Protein AF-A0A7S3I8C2-F1 (afdb_monomer_lite)

Sequence (219 aa):
MPNYRHSEPWLNFKNLFTLTEESHHHPTKWVKKFLFGAFGGFVLGQIWFFVSPINGFAAQKLFAAIGERAWSGRFFRMLYHTAPQHMAVGGSIFLGYELIIEFMRHHDESNLRPMIIDHLIAMSLIGTVGGLMATNTIRGAFQGFLFFGLNIGFLSYWAMKMGLRPGAGEAPVLIYYDTDVTKEEKERFEMQDQLNILAFNMCTKPAYGLADVTQKYEM

Foldseek 3Di:
DPDPVPDDPVNVPPDPVCLVVDDPPVVSVLVVQLQVQLVVLQVVQVVCVVPPPDDPVVVVVLCVQLDDDPPPCSVVSSCVVRSVVSSNLRSCLRSQLVVQLCVVCVVCLPDPDDVLVSLLVSQLQSQLVVLCVVPVDNVRSVVRNCCRNVPVSVVVVVVVVVCQDQPNDPDNNPVPPPDNADPVRVVVVVVVVVVVVQVVCCVPPPPRPDDPPPPDPPD

pLDDT: mean 79.79, std 16.8, range [38.59, 97.88]

Structure (mmCIF, N/CA/C/O backbone):
data_AF-A0A7S3I8C2-F1
#
_entry.id   AF-A0A7S3I8C2-F1
#
loop_
_atom_site.group_PDB
_atom_site.id
_atom_site.type_symbol
_atom_site.label_atom_id
_atom_site.label_alt_id
_atom_site.label_comp_id
_atom_site.label_asym_id
_atom_site.label_entity_id
_atom_site.label_seq_id
_atom_site.pdbx_PDB_ins_code
_atom_site.Cartn_x
_atom_site.Cartn_y
_atom_site.Cartn_z
_atom_site.occupancy
_atom_site.B_iso_or_equiv
_atom_site.auth_seq_id
_atom_site.auth_comp_id
_atom_site.auth_asym_id
_atom_site.auth_atom_id
_atom_site.pdbx_PDB_model_num
ATOM 1 N N . MET A 1 1 ? 0.114 8.845 -33.631 1.00 40.78 1 MET A N 1
ATOM 2 C CA . MET A 1 1 ? -0.649 8.715 -32.368 1.00 40.78 1 MET A CA 1
ATOM 3 C C . MET A 1 1 ? -2.031 9.311 -32.588 1.00 40.78 1 MET A C 1
ATOM 5 O O . MET A 1 1 ? -2.075 10.456 -33.026 1.00 40.78 1 MET A O 1
ATOM 9 N N . PRO A 1 2 ? -3.139 8.585 -32.354 1.00 42.72 2 PRO A N 1
ATOM 10 C CA . PRO A 1 2 ? -4.459 9.202 -32.369 1.00 42.72 2 PRO A CA 1
ATOM 11 C C . PRO A 1 2 ? -4.517 10.254 -31.260 1.00 42.72 2 PRO A C 1
ATOM 13 O O . PRO A 1 2 ? -4.140 9.999 -30.118 1.00 42.72 2 PRO A O 1
ATOM 16 N N . ASN A 1 3 ? -4.908 11.463 -31.635 1.00 38.59 3 ASN A N 1
ATOM 17 C CA . ASN A 1 3 ? -4.916 12.638 -30.783 1.00 38.59 3 ASN A CA 1
ATOM 18 C C . ASN A 1 3 ? -6.069 12.521 -29.765 1.00 38.59 3 ASN A C 1
ATOM 20 O O . ASN A 1 3 ? -7.232 12.677 -30.131 1.00 38.59 3 ASN A O 1
ATOM 24 N N . TYR A 1 4 ? -5.757 12.250 -28.492 1.00 50.12 4 TYR A N 1
ATOM 25 C CA . TYR A 1 4 ? -6.740 12.107 -27.399 1.00 50.12 4 TYR A CA 1
ATOM 26 C C . TYR A 1 4 ? -7.580 13.372 -27.135 1.00 50.12 4 TYR A C 1
ATOM 28 O O . TYR A 1 4 ? -8.529 13.330 -26.361 1.00 50.12 4 TYR A O 1
ATOM 36 N N . ARG A 1 5 ? -7.266 14.502 -27.783 1.00 49.12 5 ARG A N 1
ATOM 37 C CA . ARG A 1 5 ? -8.021 15.759 -27.663 1.00 49.12 5 ARG A CA 1
ATOM 38 C C . ARG A 1 5 ? -9.365 15.770 -28.404 1.00 49.12 5 ARG A C 1
ATOM 40 O O . ARG A 1 5 ? -10.131 16.706 -28.202 1.00 49.12 5 ARG A O 1
ATOM 47 N N . HIS A 1 6 ? -9.657 14.767 -29.239 1.00 45.62 6 HIS A N 1
ATOM 48 C CA . HIS A 1 6 ? -10.854 14.756 -30.093 1.00 45.62 6 HIS A CA 1
ATOM 49 C C . HIS A 1 6 ? -11.725 13.495 -30.000 1.00 45.62 6 HIS A C 1
ATOM 51 O O . HIS A 1 6 ? -12.653 13.363 -30.795 1.00 45.62 6 HIS A O 1
ATOM 57 N N . SER A 1 7 ? -11.493 12.575 -29.056 1.00 49.44 7 SER A N 1
ATOM 58 C CA . SER A 1 7 ? -12.483 11.518 -28.827 1.00 49.44 7 SER A CA 1
ATOM 59 C C . SER A 1 7 ? -13.667 12.092 -28.051 1.00 49.44 7 SER A C 1
ATOM 61 O O . SER A 1 7 ? -13.526 12.564 -26.924 1.00 49.44 7 SER A O 1
ATOM 63 N N . GLU A 1 8 ? -14.841 12.092 -28.682 1.00 47.75 8 GLU A N 1
ATOM 64 C CA . GLU A 1 8 ? -16.087 12.482 -28.028 1.00 47.75 8 GLU A CA 1
ATOM 65 C C . GLU A 1 8 ? -16.260 11.681 -26.722 1.00 47.75 8 GLU A C 1
ATOM 67 O O . GLU A 1 8 ? -15.925 10.491 -26.695 1.00 47.75 8 GLU A O 1
ATOM 72 N N . PRO A 1 9 ? -16.786 12.283 -25.637 1.00 54.44 9 PRO A N 1
ATOM 73 C CA . PRO A 1 9 ? -16.873 11.629 -24.329 1.00 54.44 9 PRO A CA 1
ATOM 74 C C . PRO A 1 9 ? -17.564 10.255 -24.379 1.00 54.44 9 PRO A C 1
ATOM 76 O O . PRO A 1 9 ? -17.225 9.361 -23.610 1.00 54.44 9 PRO A O 1
ATOM 79 N N . TRP A 1 10 ? -18.477 10.063 -25.334 1.00 54.66 10 TRP A N 1
ATOM 80 C CA . TRP A 1 10 ? -19.229 8.829 -25.583 1.00 54.66 10 TRP A CA 1
ATOM 81 C C . TRP A 1 10 ? -18.382 7.711 -26.217 1.00 54.66 10 TRP A C 1
ATOM 83 O O . TRP A 1 10 ? -18.582 6.542 -25.909 1.00 54.66 10 TRP A O 1
ATOM 93 N N . LEU A 1 11 ? -17.399 8.058 -27.056 1.00 51.75 11 LEU A N 1
ATOM 94 C CA . LEU A 1 11 ? -16.468 7.115 -27.696 1.00 51.75 11 LEU A CA 1
ATOM 95 C C . LEU A 1 11 ? -15.375 6.618 -26.732 1.00 51.75 11 LEU A C 1
ATOM 97 O O . LEU A 1 11 ? -14.779 5.568 -26.970 1.00 51.75 11 LEU A O 1
ATOM 101 N N . ASN A 1 12 ? -15.133 7.341 -25.629 1.00 51.94 12 ASN A N 1
ATOM 102 C CA . ASN A 1 12 ? -14.261 6.904 -24.531 1.00 51.94 12 ASN A CA 1
ATOM 103 C C . ASN A 1 12 ? -14.965 5.986 -23.519 1.00 51.94 12 ASN A C 1
ATOM 105 O O . ASN A 1 12 ? -14.268 5.347 -22.731 1.00 51.94 12 ASN A O 1
ATOM 109 N N . PHE A 1 13 ? -16.293 5.802 -23.589 1.00 51.47 13 PHE A N 1
ATOM 110 C CA . PHE A 1 13 ? -16.949 4.620 -23.006 1.00 51.47 13 PHE A CA 1
ATOM 111 C C . PHE A 1 13 ? -16.643 3.378 -23.855 1.00 51.47 13 PHE A C 1
ATOM 113 O O . PHE A 1 13 ? -17.525 2.583 -24.184 1.00 51.47 13 PHE A O 1
ATOM 120 N N . LYS A 1 14 ? -15.365 3.203 -24.218 1.00 52.56 14 LYS A N 1
ATOM 121 C CA . LYS A 1 14 ? -14.836 1.919 -24.643 1.00 52.56 14 LYS A CA 1
ATOM 122 C C . LYS A 1 14 ? -15.295 0.917 -23.601 1.00 52.56 14 LYS A C 1
ATOM 124 O O . LYS A 1 14 ? -15.079 1.108 -22.406 1.00 52.56 14 LYS A O 1
ATOM 129 N N . ASN A 1 15 ? -16.024 -0.068 -24.100 1.00 59.84 15 ASN A N 1
ATOM 130 C CA . ASN A 1 15 ? -16.456 -1.273 -23.430 1.00 59.84 15 ASN A CA 1
ATOM 131 C C . ASN A 1 15 ? -15.810 -1.501 -22.057 1.00 59.84 15 ASN A C 1
ATOM 133 O O . ASN A 1 15 ? -14.596 -1.645 -21.960 1.00 59.84 15 ASN A O 1
ATOM 137 N N . LEU A 1 16 ? -16.624 -1.624 -21.005 1.00 67.94 16 LEU A N 1
ATOM 138 C CA . LEU A 1 16 ? -16.155 -1.885 -19.636 1.00 67.94 16 LEU A CA 1
ATOM 139 C C . LEU A 1 16 ? -15.144 -3.046 -19.547 1.00 67.94 16 LEU A C 1
ATOM 141 O O . LEU A 1 16 ? -14.317 -3.058 -18.642 1.00 67.94 16 LEU A O 1
ATOM 145 N N . PHE A 1 17 ? -15.160 -3.989 -20.496 1.00 73.56 17 PHE A N 1
ATOM 146 C CA . PHE A 1 17 ? -14.157 -5.050 -20.580 1.00 73.56 17 PHE A CA 1
ATOM 147 C C . PHE A 1 17 ? -12.729 -4.535 -20.843 1.00 73.56 17 PHE A C 1
ATOM 149 O O . PHE A 1 17 ? -11.795 -5.031 -20.214 1.00 73.56 17 PHE A O 1
ATOM 156 N N . THR A 1 18 ? -12.537 -3.494 -21.668 1.00 70.31 18 THR A N 1
ATOM 157 C CA . THR A 1 18 ? -11.206 -2.911 -21.936 1.00 70.31 18 THR A CA 1
ATOM 158 C C . THR A 1 18 ? -10.679 -2.107 -20.756 1.00 70.31 18 THR A C 1
ATOM 160 O O . THR A 1 18 ? -9.491 -1.795 -20.711 1.00 70.31 18 THR A O 1
ATOM 163 N N . LEU A 1 19 ? -11.531 -1.774 -19.773 1.00 75.44 19 LEU A N 1
ATOM 164 C CA . LEU A 1 19 ? -11.062 -1.093 -18.572 1.00 75.44 19 LEU A CA 1
ATOM 165 C C . LEU A 1 19 ? -10.007 -1.913 -17.863 1.00 75.44 19 LEU A C 1
ATOM 167 O O . LEU A 1 19 ? -9.134 -1.294 -17.293 1.00 75.44 19 LEU A O 1
ATOM 171 N N . THR A 1 20 ? -10.032 -3.247 -17.900 1.00 76.12 20 THR A N 1
ATOM 172 C CA . THR A 1 20 ? -9.015 -4.087 -17.241 1.00 76.12 20 THR A CA 1
ATOM 173 C C . THR A 1 20 ? -7.617 -3.896 -17.837 1.00 76.12 20 THR A C 1
ATOM 175 O O . THR A 1 20 ? -6.645 -3.798 -17.087 1.00 76.12 20 THR A O 1
ATOM 178 N N . GLU A 1 21 ? -7.535 -3.681 -19.148 1.00 76.69 21 GLU A N 1
ATOM 179 C CA . GLU A 1 21 ? -6.292 -3.546 -19.920 1.00 76.69 21 GLU A CA 1
ATOM 180 C C . GLU A 1 21 ? -5.788 -2.094 -20.027 1.00 76.69 21 GLU A C 1
ATOM 182 O O . GLU A 1 21 ? -4.619 -1.865 -20.318 1.00 76.69 21 GLU A O 1
ATOM 187 N N . GLU A 1 22 ? -6.636 -1.098 -19.742 1.00 75.56 22 GLU A N 1
ATOM 188 C CA . GLU A 1 22 ? -6.275 0.323 -19.867 1.00 75.56 22 GLU A CA 1
ATOM 189 C C . GLU A 1 22 ? -5.116 0.724 -18.931 1.00 75.56 22 GLU A C 1
ATOM 191 O O . GLU A 1 22 ? -5.261 0.721 -17.701 1.00 75.56 22 GLU A O 1
ATOM 196 N N . SER A 1 23 ? -3.973 1.088 -19.512 1.00 75.62 23 SER A N 1
ATOM 197 C CA . SER A 1 23 ? -2.736 1.434 -18.797 1.00 75.62 23 SER A CA 1
ATOM 198 C C . SER A 1 23 ? -2.315 2.898 -18.959 1.00 75.62 23 SER A C 1
ATOM 200 O O . SER A 1 23 ? -1.496 3.376 -18.174 1.00 75.62 23 SER A O 1
ATOM 202 N N . HIS A 1 24 ? -2.882 3.624 -19.929 1.00 78.69 24 HIS A N 1
ATOM 203 C CA . HIS A 1 24 ? -2.442 4.973 -20.293 1.00 78.69 24 HIS A CA 1
ATOM 204 C C . HIS A 1 24 ? -3.321 6.075 -19.692 1.00 78.69 24 HIS A C 1
ATOM 206 O O . HIS A 1 24 ? -2.845 7.181 -19.442 1.00 78.69 24 HIS A O 1
ATOM 212 N N . HIS A 1 25 ? -4.596 5.796 -19.422 1.00 83.88 25 HIS A N 1
ATOM 213 C CA . HIS A 1 25 ? -5.490 6.762 -18.789 1.00 83.88 25 HIS A CA 1
ATOM 214 C C . HIS A 1 25 ? -5.263 6.843 -17.264 1.00 83.88 25 HIS A C 1
ATOM 216 O O . HIS A 1 25 ? -5.749 5.990 -16.511 1.00 83.88 25 HIS A O 1
ATOM 222 N N . HIS A 1 26 ? -4.561 7.888 -16.796 1.00 87.06 26 HIS A N 1
ATOM 223 C CA . HIS A 1 26 ? -4.188 8.062 -15.379 1.00 87.06 26 HIS A CA 1
ATOM 224 C C . HIS A 1 26 ? -5.361 7.911 -14.394 1.00 87.06 26 HIS A C 1
ATOM 226 O O . HIS A 1 26 ? -5.225 7.124 -13.458 1.00 87.06 26 HIS A O 1
ATOM 232 N N . PRO A 1 27 ? -6.543 8.534 -14.594 1.00 90.31 27 PRO A N 1
ATOM 233 C CA . PRO A 1 27 ? -7.656 8.356 -13.660 1.00 90.31 27 PRO A CA 1
ATOM 234 C C . PRO A 1 27 ? -8.110 6.897 -13.536 1.00 90.31 27 PRO A C 1
ATOM 236 O O . PRO A 1 27 ? -8.357 6.413 -12.434 1.00 90.31 27 PRO A O 1
ATOM 239 N N . THR A 1 28 ? -8.169 6.161 -14.650 1.00 89.25 28 THR A N 1
ATOM 240 C CA . THR A 1 28 ? -8.552 4.740 -14.639 1.00 89.25 28 THR A CA 1
ATOM 241 C C . THR A 1 28 ? -7.502 3.907 -13.908 1.00 89.25 28 THR A C 1
ATOM 243 O O . THR A 1 28 ? -7.843 3.065 -13.077 1.00 89.25 28 THR A O 1
ATOM 246 N N . LYS A 1 29 ? -6.219 4.173 -14.171 1.00 88.75 29 LYS A N 1
ATOM 247 C CA . LYS A 1 29 ? -5.084 3.537 -13.493 1.00 88.75 29 LYS A CA 1
ATOM 248 C C . LYS A 1 29 ? -5.137 3.772 -11.978 1.00 88.75 29 LYS A C 1
ATOM 250 O O . LYS A 1 29 ? -5.048 2.817 -11.209 1.00 88.75 29 LYS A O 1
ATOM 255 N N . TRP A 1 30 ? -5.361 5.010 -11.546 1.00 93.50 30 TRP A N 1
ATOM 256 C CA . TRP A 1 30 ? -5.485 5.381 -10.135 1.00 93.50 30 TRP A CA 1
ATOM 257 C C . TRP A 1 30 ? -6.665 4.689 -9.457 1.00 93.50 30 TRP A C 1
ATOM 259 O O . TRP A 1 30 ? -6.501 4.121 -8.379 1.00 93.50 30 TRP A O 1
ATOM 269 N N . VAL A 1 31 ? -7.833 4.655 -10.108 1.00 93.75 31 VAL A N 1
ATOM 270 C CA . VAL A 1 31 ? -9.014 3.952 -9.587 1.00 93.75 31 VAL A CA 1
ATOM 271 C C . VAL A 1 31 ? -8.737 2.458 -9.429 1.00 93.75 31 VAL A C 1
ATOM 273 O O . VAL A 1 31 ? -9.051 1.899 -8.381 1.00 93.75 31 VAL A O 1
ATOM 276 N N . LYS A 1 32 ? -8.085 1.802 -10.399 1.00 91.94 32 LYS A N 1
ATOM 277 C CA . LYS A 1 32 ? -7.692 0.386 -10.266 1.00 91.94 32 LYS A CA 1
ATOM 278 C C . LYS A 1 32 ? -6.783 0.153 -9.065 1.00 91.94 32 LYS A C 1
ATOM 280 O O . LYS A 1 32 ? -7.021 -0.772 -8.292 1.00 91.94 32 LYS A O 1
ATOM 285 N N . LYS A 1 33 ? -5.747 0.982 -8.905 1.00 94.00 33 LYS A N 1
ATOM 286 C CA . LYS A 1 33 ? -4.790 0.868 -7.793 1.00 94.00 33 LYS A CA 1
ATOM 287 C C . LYS A 1 33 ? -5.471 1.112 -6.451 1.00 94.00 33 LYS A C 1
ATOM 289 O O . LYS A 1 33 ? -5.243 0.350 -5.514 1.00 94.00 33 LYS A O 1
ATOM 294 N N . PHE A 1 34 ? -6.361 2.100 -6.381 1.00 96.75 34 PHE A N 1
ATOM 295 C CA . PHE A 1 34 ? -7.170 2.366 -5.198 1.00 96.75 34 PHE A CA 1
ATOM 296 C C . PHE A 1 34 ? -8.087 1.186 -4.863 1.00 96.75 34 PHE A C 1
ATOM 298 O O . PHE A 1 34 ? -8.113 0.758 -3.717 1.00 96.75 34 PHE A O 1
ATOM 305 N N . LEU A 1 35 ? -8.808 0.622 -5.838 1.00 96.00 35 LEU A N 1
ATOM 306 C CA . LEU A 1 35 ? -9.707 -0.516 -5.612 1.00 96.00 35 LEU A CA 1
ATOM 307 C C . LEU A 1 35 ? -8.946 -1.781 -5.198 1.00 96.00 35 LEU A C 1
ATOM 309 O O . LEU A 1 35 ? -9.371 -2.473 -4.273 1.00 96.00 35 LEU A O 1
ATOM 313 N N . PHE A 1 36 ? -7.802 -2.055 -5.829 1.00 94.75 36 PHE A N 1
ATOM 314 C CA . PHE A 1 36 ? -6.921 -3.153 -5.435 1.00 94.75 36 PHE A CA 1
ATOM 315 C C . PHE A 1 36 ? -6.422 -2.975 -3.995 1.00 94.75 36 PHE A C 1
ATOM 317 O O . PHE A 1 36 ? -6.535 -3.885 -3.172 1.00 94.75 36 PHE A O 1
ATOM 324 N N . GLY A 1 37 ? -5.949 -1.772 -3.661 1.00 96.12 37 GLY A N 1
ATOM 325 C CA . GLY A 1 37 ? -5.539 -1.430 -2.304 1.00 96.12 37 GLY A CA 1
ATOM 326 C C . GLY A 1 37 ? -6.686 -1.496 -1.302 1.00 96.12 37 GLY A C 1
ATOM 327 O O . GLY A 1 37 ? -6.493 -1.973 -0.189 1.00 96.12 37 GLY A O 1
ATOM 328 N N . ALA A 1 38 ? -7.890 -1.076 -1.684 1.00 97.75 38 ALA A N 1
ATOM 329 C CA . ALA A 1 38 ? -9.073 -1.124 -0.837 1.00 97.75 38 ALA A CA 1
ATOM 330 C C . ALA A 1 38 ? -9.475 -2.564 -0.520 1.00 97.75 38 ALA A C 1
ATOM 332 O O . ALA A 1 38 ? -9.794 -2.868 0.628 1.00 97.75 38 ALA A O 1
ATOM 333 N N . PHE A 1 39 ? -9.396 -3.466 -1.500 1.00 97.56 39 PHE A N 1
ATOM 334 C CA . PHE A 1 39 ? -9.610 -4.892 -1.275 1.00 97.56 39 PHE A CA 1
ATOM 335 C C . PHE A 1 39 ? -8.552 -5.486 -0.333 1.00 97.56 39 PHE A C 1
ATOM 337 O O . PHE A 1 39 ? -8.903 -6.145 0.646 1.00 97.56 39 PHE A O 1
ATOM 344 N N . GLY A 1 40 ? -7.267 -5.194 -0.559 1.00 96.00 40 GLY A N 1
ATOM 345 C CA . GLY A 1 40 ? -6.194 -5.624 0.344 1.00 96.00 40 GLY A CA 1
ATOM 346 C C . GLY A 1 40 ? -6.360 -5.070 1.765 1.00 96.00 40 GLY A C 1
ATOM 347 O O . GLY A 1 40 ? -6.233 -5.804 2.744 1.00 96.00 40 GLY A O 1
ATOM 348 N N . GLY A 1 41 ? -6.727 -3.792 1.877 1.00 96.31 41 GLY A N 1
ATOM 349 C CA . GLY A 1 41 ? -7.035 -3.116 3.134 1.00 96.31 41 GLY A CA 1
ATOM 350 C C . GLY A 1 41 ? -8.223 -3.738 3.852 1.00 96.31 41 GLY A C 1
ATOM 351 O O . GLY A 1 41 ? -8.141 -3.967 5.053 1.00 96.31 41 GLY A O 1
ATOM 352 N N . PHE A 1 42 ? -9.291 -4.090 3.133 1.00 97.00 42 PHE A N 1
ATOM 353 C CA . PHE A 1 42 ? -10.417 -4.836 3.691 1.00 97.00 42 PHE A CA 1
ATOM 354 C C . PHE A 1 42 ? -9.952 -6.160 4.299 1.00 97.00 42 PHE A C 1
ATOM 356 O O . PHE A 1 42 ? -10.192 -6.394 5.479 1.00 97.00 42 PHE A O 1
ATOM 363 N N . VAL A 1 43 ? -9.249 -7.002 3.536 1.00 96.50 43 VAL A N 1
ATOM 364 C CA . VAL A 1 43 ? -8.818 -8.326 4.012 1.00 96.50 43 VAL A CA 1
ATOM 365 C C . VAL A 1 43 ? -7.896 -8.202 5.228 1.00 96.50 43 VAL A C 1
ATOM 367 O O . VAL A 1 43 ? -8.190 -8.764 6.284 1.00 96.50 43 VAL A O 1
ATOM 370 N N . LEU A 1 44 ? -6.813 -7.429 5.117 1.00 94.75 44 LEU A N 1
ATOM 371 C CA . LEU A 1 44 ? -5.830 -7.279 6.194 1.00 94.75 44 LEU A CA 1
ATOM 372 C C . LEU A 1 44 ? -6.404 -6.540 7.405 1.00 94.75 44 LEU A C 1
ATOM 374 O O . LEU A 1 44 ? -6.129 -6.919 8.541 1.00 94.75 44 LEU A O 1
ATOM 378 N N . GLY A 1 45 ? -7.230 -5.520 7.179 1.00 93.81 45 GLY A N 1
ATOM 379 C CA . GLY A 1 45 ? -7.878 -4.754 8.236 1.00 93.81 45 GLY A CA 1
ATOM 380 C C . GLY A 1 45 ? -8.905 -5.574 9.007 1.00 93.81 45 GLY A C 1
ATOM 381 O O . GLY A 1 45 ? -8.955 -5.480 10.229 1.00 93.81 45 GLY A O 1
ATOM 382 N N . GLN A 1 46 ? -9.677 -6.438 8.337 1.00 93.94 46 GLN A N 1
ATOM 383 C CA . GLN A 1 46 ? -10.573 -7.356 9.043 1.00 93.94 46 GLN A CA 1
ATOM 384 C C . GLN A 1 46 ? -9.793 -8.406 9.839 1.00 93.94 46 GLN A C 1
ATOM 386 O O . GLN A 1 46 ? -10.115 -8.628 11.003 1.00 93.94 46 GLN A O 1
ATOM 391 N N . ILE A 1 47 ? -8.734 -8.999 9.271 1.00 93.94 47 ILE A N 1
ATOM 392 C CA . ILE A 1 47 ? -7.861 -9.928 10.013 1.00 93.94 47 ILE A CA 1
ATOM 393 C C . ILE A 1 47 ? -7.292 -9.238 11.257 1.00 93.94 47 ILE A C 1
ATOM 395 O O . ILE A 1 47 ? -7.387 -9.774 12.361 1.00 93.94 47 ILE A O 1
ATOM 399 N N . TRP A 1 48 ? -6.761 -8.024 11.101 1.00 90.19 48 TRP A N 1
ATOM 400 C CA . TRP A 1 48 ? -6.243 -7.237 12.216 1.00 90.19 48 TRP A CA 1
ATOM 401 C C . TRP A 1 48 ? -7.321 -6.929 13.254 1.00 90.19 48 TRP A C 1
ATOM 403 O O . TRP A 1 48 ? -7.087 -7.087 14.446 1.00 90.19 48 TRP A O 1
ATOM 413 N N . PHE A 1 49 ? -8.521 -6.545 12.828 1.00 90.38 49 PHE A N 1
ATOM 414 C CA . PHE A 1 49 ? -9.633 -6.269 13.730 1.00 90.38 49 PHE A CA 1
ATOM 415 C C . PHE A 1 49 ? -10.004 -7.486 14.594 1.00 90.38 49 PHE A C 1
ATOM 417 O O . PHE A 1 49 ? -10.258 -7.319 15.783 1.00 90.38 49 PHE A O 1
ATOM 424 N N . PHE A 1 50 ? -9.978 -8.702 14.036 1.00 88.56 50 PHE A N 1
ATOM 425 C CA . PHE A 1 50 ? -10.274 -9.924 14.794 1.00 88.56 50 PHE A CA 1
ATOM 426 C C . PHE A 1 50 ? -9.151 -10.368 15.734 1.00 88.56 50 PHE A C 1
ATOM 428 O O . PHE A 1 50 ? -9.435 -10.956 16.775 1.00 88.56 50 PHE A O 1
ATOM 435 N N . VAL A 1 51 ? -7.892 -10.127 15.363 1.00 89.62 51 VAL A N 1
ATOM 436 C CA . VAL A 1 51 ? -6.725 -10.616 16.117 1.00 89.62 51 VAL A CA 1
ATOM 437 C C . VAL A 1 51 ? -6.211 -9.582 17.120 1.00 89.62 51 VAL A C 1
ATOM 439 O O . VAL A 1 51 ? -5.637 -9.945 18.146 1.00 89.62 51 VAL A O 1
ATOM 442 N N . SER A 1 52 ? -6.387 -8.291 16.836 1.00 84.50 52 SER A N 1
ATOM 443 C CA . SER A 1 52 ? -5.822 -7.232 17.665 1.00 84.50 52 SER A CA 1
ATOM 444 C C . SER A 1 52 ? -6.511 -7.154 19.030 1.00 84.50 52 SER A C 1
ATOM 446 O O . SER A 1 52 ? -7.728 -7.336 19.137 1.00 84.50 52 SER A O 1
ATOM 448 N N . PRO A 1 53 ? -5.756 -6.838 20.095 1.00 73.50 53 PRO A N 1
ATOM 449 C CA . PRO A 1 53 ? -6.343 -6.536 21.388 1.00 73.50 53 PRO A CA 1
ATOM 450 C C . PRO A 1 53 ? -7.080 -5.193 21.295 1.00 73.50 53 PRO A C 1
ATOM 452 O O . PRO A 1 53 ? -6.483 -4.121 21.404 1.00 73.50 53 PRO A O 1
ATOM 455 N N . ILE A 1 54 ? -8.391 -5.241 21.052 1.00 76.50 54 ILE A N 1
ATOM 456 C CA . ILE A 1 54 ? -9.214 -4.034 20.948 1.00 76.50 54 ILE A CA 1
ATOM 457 C C . ILE A 1 54 ? -9.306 -3.386 22.331 1.00 76.50 54 ILE A C 1
ATOM 459 O O . ILE A 1 54 ? -9.664 -4.035 23.315 1.00 76.50 54 ILE A O 1
ATOM 463 N N . ASN A 1 55 ? -9.027 -2.082 22.404 1.00 79.19 55 ASN A N 1
ATOM 464 C CA . ASN A 1 55 ? -9.281 -1.296 23.608 1.00 79.19 55 ASN A CA 1
ATOM 465 C C . ASN A 1 55 ? -10.744 -1.495 24.038 1.00 79.19 55 ASN A C 1
ATOM 467 O O . ASN A 1 55 ? -11.658 -1.235 23.249 1.00 79.19 55 ASN A O 1
ATOM 471 N N . GLY A 1 56 ? -10.961 -1.929 25.284 1.00 79.25 56 GLY A N 1
ATOM 472 C CA . GLY A 1 56 ? -12.288 -2.252 25.809 1.00 79.25 56 GLY A CA 1
ATOM 473 C C . GLY A 1 56 ? -13.308 -1.137 25.578 1.00 79.25 56 GLY A C 1
ATOM 474 O O . GLY A 1 56 ? -14.448 -1.421 25.231 1.00 79.25 56 GLY A O 1
ATOM 475 N N . PHE A 1 57 ? -12.887 0.129 25.636 1.00 84.31 57 PHE A N 1
ATOM 476 C CA . PHE A 1 57 ? -13.767 1.268 25.376 1.00 84.31 57 PHE A CA 1
ATOM 477 C C . PHE A 1 57 ? -14.223 1.377 23.910 1.00 84.31 57 PHE A C 1
ATOM 479 O O . PHE A 1 57 ? -15.396 1.628 23.632 1.00 84.31 57 PHE A O 1
ATOM 486 N N . ALA A 1 58 ? -13.313 1.175 22.952 1.00 82.94 58 ALA A N 1
ATOM 487 C CA . ALA A 1 58 ? -13.650 1.202 21.528 1.00 82.94 58 ALA A CA 1
ATOM 488 C C . ALA A 1 58 ? -14.507 -0.013 21.143 1.00 82.94 58 ALA A C 1
ATOM 490 O O . ALA A 1 58 ? -15.504 0.135 20.435 1.00 82.94 58 ALA A O 1
ATOM 491 N N . ALA A 1 59 ? -14.167 -1.189 21.681 1.00 84.19 59 ALA A N 1
ATOM 492 C CA . ALA A 1 59 ? -14.954 -2.405 21.520 1.00 84.19 59 ALA A CA 1
ATOM 493 C C . ALA A 1 59 ? -16.375 -2.223 22.068 1.00 84.19 59 ALA A C 1
ATOM 495 O O . ALA A 1 59 ? -17.339 -2.546 21.384 1.00 84.19 59 ALA A O 1
ATOM 496 N N . GLN A 1 60 ? -16.522 -1.646 23.264 1.00 86.25 60 GLN A N 1
ATOM 497 C CA . GLN A 1 60 ? -17.824 -1.368 23.875 1.00 86.25 60 GLN A CA 1
ATOM 498 C C . GLN A 1 60 ? -18.673 -0.430 23.019 1.00 86.25 60 GLN A C 1
ATOM 500 O O . GLN A 1 60 ? -19.840 -0.727 22.787 1.00 86.25 60 GLN A O 1
ATOM 505 N N . LYS A 1 61 ? -18.104 0.664 22.494 1.00 88.06 61 LYS A N 1
ATOM 506 C CA . LYS A 1 61 ? -18.830 1.569 21.583 1.00 88.06 61 LYS A CA 1
ATOM 507 C C . LYS A 1 61 ? -19.294 0.859 20.319 1.00 88.06 61 LYS A C 1
ATOM 509 O O . LYS A 1 61 ? -20.430 1.043 19.890 1.00 88.06 61 LYS A O 1
ATOM 514 N N . LEU A 1 62 ? -18.423 0.040 19.738 1.00 87.12 62 LEU A N 1
ATOM 515 C CA . LEU A 1 62 ? -18.746 -0.726 18.545 1.00 87.12 62 LEU A CA 1
ATOM 516 C C . LEU A 1 62 ? -19.840 -1.763 18.833 1.00 87.12 62 LEU A C 1
ATOM 518 O O . LEU A 1 62 ? -20.816 -1.843 18.093 1.00 87.12 62 LEU A O 1
ATOM 522 N N . PHE A 1 63 ? -19.736 -2.515 19.929 1.00 88.44 63 PHE A N 1
ATOM 523 C CA . PHE A 1 63 ? -20.753 -3.492 20.315 1.00 88.44 63 PHE A CA 1
ATOM 524 C C . PHE A 1 63 ? -22.080 -2.844 20.711 1.00 88.44 63 PHE A C 1
ATOM 526 O O . PHE A 1 63 ? -23.126 -3.395 20.377 1.00 88.44 63 PHE A O 1
ATOM 533 N N . ALA A 1 64 ? -22.057 -1.656 21.314 1.00 88.62 64 ALA A N 1
ATOM 534 C CA . ALA A 1 64 ? -23.257 -0.865 21.558 1.00 88.62 64 ALA A CA 1
ATOM 535 C C . ALA A 1 64 ? -23.921 -0.421 20.243 1.00 88.62 64 ALA A C 1
ATOM 537 O O . ALA A 1 64 ? -25.136 -0.535 20.106 1.00 88.62 64 ALA A O 1
ATOM 538 N N . ALA A 1 65 ? -23.137 0.020 19.251 1.00 87.38 65 ALA A N 1
ATOM 539 C CA . ALA A 1 65 ? -23.650 0.425 17.939 1.00 87.38 65 ALA A CA 1
ATOM 540 C C . ALA A 1 65 ? -24.217 -0.755 17.129 1.00 87.38 65 ALA A C 1
ATOM 542 O O . ALA A 1 65 ? -25.246 -0.635 16.466 1.00 87.38 65 ALA A O 1
ATOM 543 N N . ILE A 1 66 ? -23.567 -1.917 17.199 1.00 90.25 66 ILE A N 1
ATOM 544 C CA . ILE A 1 66 ? -24.012 -3.127 16.499 1.00 90.25 66 ILE A CA 1
ATOM 545 C C . ILE A 1 66 ? -25.208 -3.770 17.223 1.00 90.25 66 ILE A C 1
ATOM 547 O O . ILE A 1 66 ? -26.067 -4.380 16.586 1.00 90.25 66 ILE A O 1
ATOM 551 N N . GLY A 1 67 ? -25.301 -3.636 18.543 1.00 87.94 67 GLY A N 1
ATOM 552 C CA . GLY A 1 67 ? -26.318 -4.282 19.366 1.00 87.94 67 GLY A CA 1
ATOM 553 C C . GLY A 1 67 ? -26.065 -5.777 19.602 1.00 87.94 67 GLY A C 1
ATOM 554 O O . GLY A 1 67 ? -25.274 -6.434 18.922 1.00 87.94 67 GLY A O 1
ATOM 555 N N . GLU A 1 68 ? -26.767 -6.330 20.591 1.00 85.94 68 GLU A N 1
ATOM 556 C CA . GLU A 1 68 ? -26.429 -7.636 21.180 1.00 85.94 68 GLU A CA 1
ATOM 557 C C . GLU A 1 68 ? -27.194 -8.832 20.596 1.00 85.94 68 GLU A C 1
ATOM 559 O O . GLU A 1 68 ? -26.819 -9.978 20.841 1.00 85.94 68 GLU A O 1
ATOM 564 N N . ARG A 1 69 ? -28.253 -8.605 19.804 1.00 84.25 69 ARG A N 1
ATOM 565 C CA . ARG A 1 69 ? -29.116 -9.691 19.305 1.00 84.25 69 ARG A CA 1
ATOM 566 C C . ARG A 1 69 ? -28.317 -10.707 18.481 1.00 84.25 69 ARG A C 1
ATOM 568 O O . ARG A 1 69 ? -27.843 -10.392 17.384 1.00 84.25 69 ARG A O 1
ATOM 575 N N . ALA A 1 70 ? -28.227 -11.941 18.971 1.00 79.19 70 ALA A N 1
ATOM 576 C CA . ALA A 1 70 ? -27.666 -13.057 18.217 1.00 79.19 70 ALA A CA 1
ATOM 577 C C . ALA A 1 70 ? -28.440 -13.265 16.898 1.00 79.19 70 ALA A C 1
ATOM 579 O O . ALA A 1 70 ? -29.638 -12.993 16.832 1.00 79.19 70 ALA A O 1
ATOM 580 N N . TRP A 1 71 ? -27.746 -13.694 15.836 1.00 77.88 71 TRP A N 1
ATOM 581 C CA . TRP A 1 71 ? -28.324 -14.021 14.515 1.00 77.88 71 TRP A CA 1
ATOM 582 C C . TRP A 1 71 ? -29.040 -12.880 13.766 1.00 77.88 71 TRP A C 1
ATOM 584 O O . TRP A 1 71 ? -29.609 -13.091 12.703 1.00 77.88 71 TRP A O 1
ATOM 594 N N . SER A 1 72 ? -28.942 -11.640 14.249 1.00 82.75 72 SER A N 1
ATOM 595 C CA . SER A 1 72 ? -29.586 -10.457 13.650 1.00 82.75 72 SER A CA 1
ATOM 596 C C . SER A 1 72 ? -28.733 -9.740 12.585 1.00 82.75 72 SER A C 1
ATOM 598 O O . SER A 1 72 ? -28.784 -8.516 12.451 1.00 82.75 72 SER A O 1
ATOM 600 N N . GLY A 1 73 ? -27.840 -10.459 11.896 1.00 87.19 73 GLY A N 1
ATOM 601 C CA . GLY A 1 73 ? -26.858 -9.826 11.004 1.00 87.19 73 GLY A CA 1
ATOM 602 C C . GLY A 1 73 ? -25.811 -8.983 11.748 1.00 87.19 73 GLY A C 1
ATOM 603 O O . GLY A 1 73 ? -25.280 -8.019 11.199 1.00 87.19 73 GLY A O 1
ATOM 604 N N . ARG A 1 74 ? -25.501 -9.334 13.007 1.00 87.00 74 ARG A N 1
ATOM 605 C CA . ARG A 1 74 ? -24.466 -8.679 13.836 1.00 87.00 74 ARG A CA 1
ATOM 606 C C . ARG A 1 74 ? -23.138 -8.533 13.083 1.00 87.00 74 ARG A C 1
ATOM 608 O O . ARG A 1 74 ? -22.543 -7.463 13.091 1.00 87.00 74 ARG A O 1
ATOM 615 N N . PHE A 1 75 ? -22.715 -9.592 12.393 1.00 88.06 75 PHE A N 1
ATOM 616 C CA . PHE A 1 75 ? -21.484 -9.600 11.603 1.00 88.06 75 PHE A CA 1
ATOM 617 C C . PHE A 1 75 ? -21.525 -8.602 10.438 1.00 88.06 75 PHE A C 1
ATOM 619 O O . PHE A 1 75 ? -20.578 -7.851 10.244 1.00 88.06 75 PHE A O 1
ATOM 626 N N . PHE A 1 76 ? -22.645 -8.525 9.714 1.00 90.62 76 PHE A N 1
ATOM 627 C CA . PHE A 1 76 ? -22.814 -7.567 8.621 1.00 90.62 76 PHE A CA 1
ATOM 628 C C . PHE A 1 76 ? -22.750 -6.118 9.116 1.00 90.62 76 PHE A C 1
ATOM 630 O O . PHE A 1 76 ? -22.037 -5.303 8.543 1.00 90.62 76 PHE A O 1
ATOM 637 N N . ARG A 1 77 ? -23.434 -5.803 10.222 1.00 90.12 77 ARG A N 1
ATOM 638 C CA . ARG A 1 77 ? -23.386 -4.463 10.830 1.00 90.12 77 ARG A CA 1
ATOM 639 C C . ARG A 1 77 ? -21.987 -4.113 11.336 1.00 90.12 77 ARG A C 1
ATOM 641 O O . ARG A 1 77 ? -21.538 -2.989 11.159 1.00 90.12 77 ARG A O 1
ATOM 648 N N . MET A 1 78 ? -21.270 -5.085 11.896 1.00 90.00 78 MET A N 1
ATOM 649 C CA . MET A 1 78 ? -19.869 -4.915 12.278 1.00 90.00 78 MET A CA 1
ATOM 650 C C . MET A 1 78 ? -18.987 -4.584 11.071 1.00 90.00 78 MET A C 1
ATOM 652 O O . MET A 1 78 ? -18.272 -3.586 11.103 1.00 90.00 78 MET A O 1
ATOM 656 N N . LEU A 1 79 ? -19.092 -5.369 9.993 1.00 92.19 79 LEU A N 1
ATOM 657 C CA . LEU A 1 79 ? -18.372 -5.112 8.747 1.00 92.19 79 LEU A CA 1
ATOM 658 C C . LEU A 1 79 ? -18.725 -3.747 8.162 1.00 92.19 79 LEU A C 1
ATOM 660 O O . LEU A 1 79 ? -17.830 -3.030 7.738 1.00 92.19 79 LEU A O 1
ATOM 664 N N . TYR A 1 80 ? -19.996 -3.352 8.176 1.00 91.75 80 TYR A N 1
ATOM 665 C CA . TYR A 1 80 ? -20.429 -2.045 7.685 1.00 91.75 80 TYR A CA 1
ATOM 666 C C . TYR A 1 80 ? -19.729 -0.882 8.409 1.00 91.75 80 TYR A C 1
ATOM 668 O O . TYR A 1 80 ? -19.405 0.126 7.786 1.00 91.75 80 TYR A O 1
ATOM 676 N N . HIS A 1 81 ? -19.441 -1.032 9.706 1.00 90.38 81 HIS A N 1
ATOM 677 C CA . HIS A 1 81 ? -18.736 -0.011 10.481 1.00 90.38 81 HIS A CA 1
ATOM 678 C C . HIS A 1 81 ? -17.213 -0.033 10.298 1.00 90.38 81 HIS A C 1
ATOM 680 O O . HIS A 1 81 ? -16.595 1.029 10.320 1.00 90.38 81 HIS A O 1
ATOM 686 N N . THR A 1 82 ? -16.594 -1.204 10.121 1.00 92.12 82 THR A N 1
ATOM 687 C CA . THR A 1 82 ? -15.124 -1.323 10.075 1.00 92.12 82 THR A CA 1
ATOM 688 C C . THR A 1 82 ? -14.561 -1.340 8.653 1.00 92.12 82 THR A C 1
ATOM 690 O O . THR A 1 82 ? -13.485 -0.798 8.401 1.00 92.12 82 THR A O 1
ATOM 693 N N . ALA A 1 83 ? -15.282 -1.928 7.694 1.00 94.62 83 ALA A N 1
ATOM 694 C CA . ALA A 1 83 ? -14.807 -2.124 6.328 1.00 94.62 83 ALA A CA 1
ATOM 695 C C . ALA A 1 83 ? -14.473 -0.816 5.599 1.00 94.62 83 ALA A C 1
ATOM 697 O O . ALA A 1 83 ? -13.379 -0.759 5.039 1.00 94.62 83 ALA A O 1
ATOM 698 N N . PRO A 1 84 ? -15.306 0.247 5.625 1.00 96.06 84 PRO A N 1
ATOM 699 C CA . PRO A 1 84 ? -15.005 1.467 4.878 1.00 96.06 84 PRO A CA 1
ATOM 700 C C . PRO A 1 84 ? -13.688 2.117 5.307 1.00 96.06 84 PRO A C 1
ATOM 702 O O . PRO A 1 84 ? -12.937 2.597 4.463 1.00 96.06 84 PRO A O 1
ATOM 705 N N . GLN A 1 85 ? -13.372 2.086 6.605 1.00 93.44 85 GLN A N 1
ATOM 706 C CA . GLN A 1 85 ? -12.126 2.643 7.133 1.00 93.44 85 GLN A CA 1
ATOM 707 C C . GLN A 1 85 ? -10.916 1.834 6.661 1.00 93.44 85 GLN A C 1
ATOM 709 O O . GLN A 1 85 ? -9.960 2.401 6.136 1.00 93.44 85 GLN A O 1
ATOM 714 N N . HIS A 1 86 ? -10.974 0.506 6.780 1.00 95.31 86 HIS A N 1
ATOM 715 C CA . HIS A 1 86 ? -9.901 -0.378 6.322 1.00 95.31 86 HIS A CA 1
ATOM 716 C C . HIS A 1 86 ? -9.680 -0.295 4.804 1.00 95.31 86 HIS A C 1
ATOM 718 O O . HIS A 1 86 ? -8.541 -0.228 4.340 1.00 95.31 86 HIS A O 1
ATOM 724 N N . MET A 1 87 ? -10.769 -0.236 4.034 1.00 97.50 87 MET A N 1
ATOM 725 C CA . MET A 1 87 ? -10.739 -0.041 2.585 1.00 97.50 87 MET A CA 1
ATOM 726 C C . MET A 1 87 ? -10.131 1.310 2.211 1.00 97.50 87 MET A C 1
ATOM 728 O O . MET A 1 87 ? -9.266 1.367 1.343 1.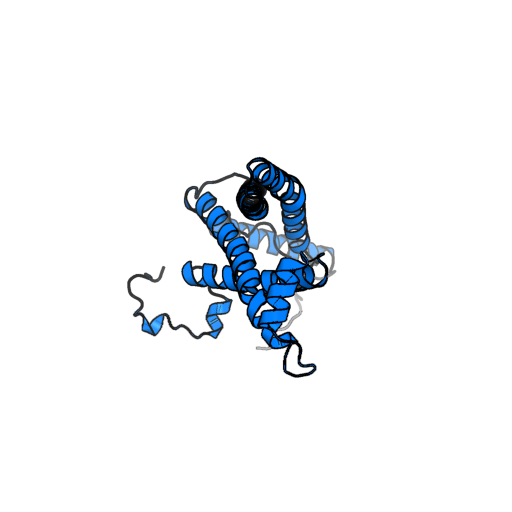00 97.50 87 MET A O 1
ATOM 732 N N . ALA A 1 88 ? -10.537 2.393 2.876 1.00 96.88 88 ALA A N 1
ATOM 733 C CA . ALA A 1 88 ? -10.003 3.724 2.611 1.00 96.88 88 ALA A CA 1
ATOM 734 C C . ALA A 1 88 ? -8.499 3.803 2.902 1.00 96.88 88 ALA A C 1
ATOM 736 O O . ALA A 1 88 ? -7.754 4.352 2.092 1.00 96.88 88 ALA A O 1
ATOM 737 N N . VAL A 1 89 ? -8.036 3.216 4.013 1.00 95.50 89 VAL A N 1
ATOM 738 C CA . VAL A 1 89 ? -6.606 3.156 4.354 1.00 95.50 89 VAL A CA 1
ATOM 739 C C . VAL A 1 89 ? -5.830 2.352 3.309 1.00 95.50 89 VAL A C 1
ATOM 741 O O . VAL A 1 89 ? -4.854 2.858 2.759 1.00 95.50 89 VAL A O 1
ATOM 744 N N . GLY A 1 90 ? -6.275 1.136 2.979 1.00 96.06 90 GLY A N 1
ATOM 745 C CA . GLY A 1 90 ? -5.597 0.305 1.980 1.00 96.06 90 GLY A CA 1
ATOM 746 C C . GLY A 1 90 ? -5.571 0.946 0.591 1.00 96.06 90 GLY A C 1
ATOM 747 O O . GLY A 1 90 ? -4.524 0.983 -0.056 1.00 96.06 90 GLY A O 1
ATOM 748 N N . GLY A 1 91 ? -6.696 1.515 0.154 1.00 97.25 91 GLY A N 1
ATOM 749 C CA . GLY A 1 91 ? -6.792 2.220 -1.123 1.00 97.25 91 GLY A CA 1
ATOM 750 C C . GLY A 1 91 ? -5.871 3.436 -1.182 1.00 97.25 91 GLY A C 1
ATOM 751 O O . GLY A 1 91 ? -5.173 3.626 -2.176 1.00 97.25 91 GLY A O 1
ATOM 752 N N . SER A 1 92 ? -5.798 4.209 -0.094 1.00 96.56 92 SER A N 1
ATOM 753 C CA . SER A 1 92 ? -4.919 5.382 0.006 1.00 96.56 92 SER A CA 1
ATOM 754 C C . SER A 1 92 ? -3.437 5.009 -0.041 1.00 96.56 92 SER A C 1
ATOM 756 O O . SER A 1 92 ? -2.662 5.717 -0.674 1.00 96.56 92 SER A O 1
ATOM 758 N N . ILE A 1 93 ? -3.036 3.894 0.581 1.00 95.50 93 ILE A N 1
ATOM 759 C CA . ILE A 1 93 ? -1.642 3.422 0.566 1.00 95.50 93 ILE A CA 1
ATOM 760 C C . ILE A 1 93 ? -1.204 3.046 -0.854 1.00 95.50 93 ILE A C 1
ATOM 762 O O . ILE A 1 93 ? -0.167 3.512 -1.320 1.00 95.50 93 ILE A O 1
ATOM 766 N N . PHE A 1 94 ? -1.993 2.233 -1.562 1.00 95.62 94 PHE A N 1
ATOM 767 C CA . PHE A 1 94 ? -1.639 1.788 -2.915 1.00 95.62 94 PHE A CA 1
ATOM 768 C C . PHE A 1 94 ? -1.708 2.914 -3.942 1.00 95.62 94 PHE A C 1
ATOM 770 O O . PHE A 1 94 ? -0.836 3.013 -4.806 1.00 95.62 94 PHE A O 1
ATOM 777 N N . LEU A 1 95 ? -2.724 3.774 -3.847 1.00 96.31 95 LEU A N 1
ATOM 778 C CA . LEU A 1 95 ? -2.814 4.954 -4.696 1.00 96.31 95 LEU A CA 1
ATOM 779 C C . LEU A 1 95 ? -1.663 5.925 -4.409 1.00 96.31 95 LEU A C 1
ATOM 781 O O . LEU A 1 95 ? -1.026 6.401 -5.340 1.00 96.31 95 LEU A O 1
ATOM 785 N N . GLY A 1 96 ? -1.364 6.183 -3.134 1.00 96.50 96 GLY A N 1
ATOM 786 C CA . GLY A 1 96 ? -0.255 7.042 -2.726 1.00 96.50 96 GLY A CA 1
ATOM 787 C C . GLY A 1 96 ? 1.089 6.528 -3.234 1.00 96.50 96 GLY A C 1
ATOM 788 O O . GLY A 1 96 ? 1.875 7.310 -3.757 1.00 96.50 96 GLY A O 1
ATOM 789 N N . TYR A 1 97 ? 1.323 5.215 -3.163 1.00 96.00 97 TYR A N 1
ATOM 790 C CA . TYR A 1 97 ? 2.507 4.589 -3.751 1.00 96.00 97 TYR A CA 1
ATOM 791 C C . TYR A 1 97 ? 2.613 4.870 -5.254 1.00 96.00 97 TYR A C 1
ATOM 793 O O . TYR A 1 97 ? 3.651 5.339 -5.715 1.00 96.00 97 TYR A O 1
ATOM 801 N N . GLU A 1 98 ? 1.536 4.630 -6.008 1.00 95.00 98 GLU A N 1
ATOM 802 C CA . GLU A 1 98 ? 1.520 4.868 -7.453 1.00 95.00 98 GLU A CA 1
ATOM 803 C C . GLU A 1 98 ? 1.795 6.338 -7.784 1.00 95.00 98 GLU A C 1
ATOM 805 O O . GLU A 1 98 ? 2.632 6.620 -8.634 1.00 95.00 98 GLU A O 1
ATOM 810 N N . LEU A 1 99 ? 1.149 7.268 -7.076 1.00 95.12 99 LEU A N 1
ATOM 811 C CA . LEU A 1 99 ? 1.327 8.704 -7.286 1.00 95.12 99 LEU A CA 1
ATOM 812 C C . LEU A 1 99 ? 2.757 9.163 -6.988 1.00 95.12 99 LEU A C 1
ATOM 814 O O . LEU A 1 99 ? 3.289 9.987 -7.726 1.00 95.12 99 LEU A O 1
ATOM 818 N N . ILE A 1 100 ? 3.394 8.636 -5.937 1.00 95.25 100 ILE A N 1
ATOM 819 C CA . ILE A 1 100 ? 4.786 8.974 -5.609 1.00 95.25 100 ILE A CA 1
ATOM 820 C C . ILE A 1 100 ? 5.724 8.486 -6.715 1.00 95.25 100 ILE A C 1
ATOM 822 O O . ILE A 1 100 ? 6.549 9.259 -7.196 1.00 95.25 100 ILE A O 1
ATOM 826 N N . ILE A 1 101 ? 5.593 7.224 -7.135 1.00 93.44 101 ILE A N 1
ATOM 827 C CA . ILE A 1 101 ? 6.443 6.648 -8.186 1.00 93.44 101 ILE A CA 1
ATOM 828 C C . ILE A 1 101 ? 6.235 7.377 -9.514 1.00 93.44 101 ILE A C 1
ATOM 830 O O . ILE A 1 101 ? 7.206 7.744 -10.174 1.00 93.44 101 ILE A O 1
ATOM 834 N N . GLU A 1 102 ? 4.978 7.618 -9.885 1.00 91.19 102 GLU A N 1
ATOM 835 C CA . GLU A 1 102 ? 4.620 8.342 -11.100 1.00 91.19 102 GLU A CA 1
ATOM 836 C C . GLU A 1 102 ? 5.187 9.761 -11.063 1.00 91.19 102 GLU A C 1
ATOM 838 O O . GLU A 1 102 ? 5.860 10.153 -12.003 1.00 91.19 102 GLU A O 1
ATOM 843 N N . PHE A 1 103 ? 5.050 10.494 -9.956 1.00 91.50 103 PHE A N 1
ATOM 844 C CA . PHE A 1 103 ? 5.645 11.823 -9.810 1.00 91.50 103 PHE A CA 1
ATOM 845 C C . PHE A 1 103 ? 7.179 11.807 -9.927 1.00 91.50 103 PHE A C 1
ATOM 847 O O . PHE A 1 103 ? 7.760 12.629 -10.633 1.00 91.50 103 PHE A O 1
ATOM 854 N N . MET A 1 104 ? 7.849 10.855 -9.270 1.00 90.12 104 MET A N 1
ATOM 855 C CA . MET A 1 104 ? 9.314 10.754 -9.267 1.00 90.12 104 MET A CA 1
ATOM 856 C C . MET A 1 104 ? 9.920 10.393 -10.627 1.00 90.12 104 MET A C 1
ATOM 858 O O . MET A 1 104 ? 11.098 10.683 -10.851 1.00 90.12 104 MET A O 1
ATOM 862 N N . ARG A 1 105 ? 9.156 9.726 -11.497 1.00 86.50 105 ARG A N 1
ATOM 863 C CA . ARG A 1 105 ? 9.623 9.260 -12.812 1.00 86.50 105 ARG A CA 1
ATOM 864 C C . ARG A 1 105 ? 9.065 10.071 -13.975 1.00 86.50 105 ARG A C 1
ATOM 866 O O . ARG A 1 105 ? 9.740 10.224 -14.980 1.00 86.50 105 ARG A O 1
ATOM 873 N N . HIS A 1 106 ? 7.878 10.654 -13.833 1.00 82.81 106 HIS A N 1
ATOM 874 C CA . HIS A 1 106 ? 7.261 11.469 -14.880 1.00 82.81 106 HIS A CA 1
ATOM 875 C C . HIS A 1 106 ? 8.048 12.752 -15.173 1.00 82.81 106 HIS A C 1
ATOM 877 O O . HIS A 1 106 ? 8.043 13.229 -16.301 1.00 82.81 106 HIS A O 1
ATOM 883 N N . HIS A 1 107 ? 8.741 13.305 -14.175 1.00 75.81 107 HIS A N 1
ATOM 884 C CA . HIS A 1 107 ? 9.552 14.513 -14.346 1.00 75.81 107 HIS A CA 1
ATOM 885 C C . HIS A 1 107 ? 10.980 14.251 -14.846 1.00 75.81 107 HIS A C 1
ATOM 887 O O . HIS A 1 107 ? 11.715 15.210 -15.072 1.00 75.81 107 HIS A O 1
ATOM 893 N N . ASP A 1 108 ? 11.380 12.990 -15.013 1.00 73.19 108 ASP A N 1
ATOM 894 C CA . ASP A 1 108 ? 12.754 12.615 -15.345 1.00 73.19 108 ASP A CA 1
ATOM 895 C C . ASP A 1 108 ? 12.739 11.470 -16.370 1.00 73.19 108 ASP A C 1
ATOM 897 O O . ASP A 1 108 ? 12.954 10.304 -16.051 1.00 73.19 108 ASP A O 1
ATOM 901 N N . GLU A 1 109 ? 12.423 11.804 -17.625 1.00 61.38 109 GLU A N 1
ATOM 902 C CA . GLU A 1 109 ? 12.322 10.830 -18.728 1.00 61.38 109 GLU A CA 1
ATOM 903 C C . GLU A 1 109 ? 13.666 10.143 -19.051 1.00 61.38 109 GLU A C 1
ATOM 905 O O . GLU A 1 109 ? 13.691 9.099 -19.695 1.00 61.38 109 GLU A O 1
ATOM 910 N N . SER A 1 110 ? 14.787 10.708 -18.586 1.00 72.00 110 SER A N 1
ATOM 911 C CA . SER A 1 110 ? 16.150 10.186 -18.766 1.00 72.00 110 SER A CA 1
ATOM 912 C C . SER A 1 110 ? 16.724 9.517 -17.513 1.00 72.00 110 SER A C 1
ATOM 914 O O . SER A 1 110 ? 17.942 9.371 -17.377 1.00 72.00 110 SER A O 1
ATOM 916 N N . ASN A 1 111 ? 15.875 9.164 -16.553 1.00 75.50 111 ASN A N 1
ATOM 917 C CA . ASN A 1 111 ? 16.337 8.769 -15.237 1.00 75.50 111 ASN A CA 1
ATOM 918 C C . ASN A 1 111 ? 17.014 7.391 -15.234 1.00 75.50 111 ASN A C 1
ATOM 920 O O . ASN A 1 111 ? 16.367 6.354 -15.324 1.00 75.50 111 ASN A O 1
ATOM 924 N N . LEU A 1 112 ? 18.333 7.376 -15.036 1.00 81.00 112 LEU A N 1
ATOM 925 C CA . LEU A 1 112 ? 19.126 6.148 -14.889 1.00 81.00 112 LEU A CA 1
ATOM 926 C C . LEU A 1 112 ? 19.069 5.560 -13.467 1.00 81.00 112 LEU A C 1
ATOM 928 O O . LEU A 1 112 ? 19.752 4.577 -13.161 1.00 81.00 112 LEU A O 1
ATOM 932 N N . ARG A 1 113 ? 18.310 6.178 -12.554 1.00 85.06 113 ARG A N 1
ATOM 933 C CA . ARG A 1 113 ? 18.241 5.759 -11.154 1.00 85.06 113 ARG A CA 1
ATOM 934 C C . ARG A 1 113 ? 17.568 4.385 -11.032 1.00 85.06 113 ARG A C 1
ATOM 936 O O . ARG A 1 113 ? 16.449 4.199 -11.509 1.00 85.06 113 ARG A O 1
ATOM 943 N N . PRO A 1 114 ? 18.180 3.432 -10.305 1.00 87.38 114 PRO A N 1
ATOM 944 C CA . PRO A 1 114 ? 17.562 2.138 -10.048 1.00 87.38 114 PRO A CA 1
ATOM 945 C C . PRO A 1 114 ? 16.191 2.263 -9.365 1.00 87.38 114 PRO A C 1
ATOM 947 O O . PRO A 1 114 ? 16.068 2.932 -8.338 1.00 87.38 114 PRO A O 1
ATOM 950 N N . MET A 1 115 ? 15.188 1.528 -9.860 1.00 87.56 115 MET A N 1
ATOM 951 C CA . MET A 1 115 ? 13.808 1.540 -9.337 1.00 87.56 115 MET A CA 1
ATOM 952 C C . MET A 1 115 ? 13.704 1.199 -7.840 1.00 87.56 115 MET A C 1
ATOM 954 O O . MET A 1 115 ? 12.773 1.629 -7.164 1.00 87.56 115 MET A O 1
ATOM 958 N N . ILE A 1 116 ? 14.668 0.449 -7.290 1.00 91.19 116 ILE A N 1
ATOM 959 C CA . ILE A 1 116 ? 14.721 0.176 -5.848 1.00 91.19 116 ILE A CA 1
ATOM 960 C C . ILE A 1 116 ? 14.818 1.465 -5.026 1.00 91.19 116 ILE A C 1
ATOM 962 O O . ILE A 1 116 ? 14.210 1.543 -3.967 1.00 91.19 116 ILE A O 1
ATOM 966 N N . ILE A 1 117 ? 15.526 2.489 -5.509 1.00 92.19 117 ILE A N 1
ATOM 967 C CA . ILE A 1 117 ? 15.669 3.751 -4.778 1.00 92.19 117 ILE A CA 1
ATOM 968 C C . ILE A 1 117 ? 14.313 4.463 -4.703 1.00 92.19 117 ILE A C 1
ATOM 970 O O . ILE A 1 117 ? 13.912 4.891 -3.623 1.00 92.19 117 ILE A O 1
ATOM 974 N N . ASP A 1 118 ? 13.568 4.497 -5.810 1.00 93.31 118 ASP A N 1
ATOM 975 C CA . ASP A 1 118 ? 12.213 5.067 -5.857 1.00 93.31 118 ASP A CA 1
ATOM 976 C C . ASP A 1 118 ? 11.260 4.316 -4.934 1.00 93.31 118 ASP A C 1
ATOM 978 O O . ASP A 1 118 ? 10.528 4.922 -4.153 1.00 93.31 118 ASP A O 1
ATOM 982 N N . HIS A 1 119 ? 11.321 2.984 -4.973 1.00 94.06 119 HIS A N 1
ATOM 983 C CA . HIS A 1 119 ? 10.523 2.123 -4.114 1.00 94.06 119 HIS A CA 1
ATOM 984 C C . HIS A 1 119 ? 10.807 2.378 -2.630 1.00 94.06 119 HIS A C 1
ATOM 986 O O . HIS A 1 119 ? 9.876 2.548 -1.845 1.00 94.06 119 HIS A O 1
ATOM 992 N N . LEU A 1 120 ? 12.081 2.445 -2.235 1.00 95.94 120 LEU A N 1
ATOM 993 C CA . LEU A 1 120 ? 12.464 2.700 -0.847 1.00 95.94 120 LEU A CA 1
ATOM 994 C C . LEU A 1 120 ? 12.020 4.091 -0.387 1.00 95.94 120 LEU A C 1
ATOM 996 O O . LEU A 1 120 ? 11.524 4.219 0.733 1.00 95.94 120 LEU A O 1
ATOM 1000 N N . ILE A 1 121 ? 12.144 5.116 -1.236 1.00 95.75 121 ILE A N 1
ATOM 1001 C CA . ILE A 1 121 ? 11.670 6.473 -0.933 1.00 95.75 121 ILE A CA 1
ATOM 1002 C C . ILE A 1 121 ? 10.149 6.474 -0.751 1.00 95.75 121 ILE A C 1
ATOM 1004 O O . ILE A 1 121 ? 9.660 6.957 0.272 1.00 95.75 121 ILE A O 1
ATOM 1008 N N . ALA A 1 122 ? 9.404 5.877 -1.683 1.00 96.31 122 ALA A N 1
ATOM 1009 C CA . ALA A 1 122 ? 7.949 5.794 -1.610 1.00 96.31 122 ALA A CA 1
ATOM 1010 C C . ALA A 1 122 ? 7.482 5.066 -0.341 1.00 96.31 122 ALA A C 1
ATOM 1012 O O . ALA A 1 122 ? 6.650 5.584 0.405 1.00 96.31 122 ALA A O 1
ATOM 1013 N N . MET A 1 123 ? 8.070 3.905 -0.040 1.00 97.38 123 MET A N 1
ATOM 1014 C CA . MET A 1 123 ? 7.740 3.130 1.158 1.00 97.38 123 MET A CA 1
ATOM 1015 C C . MET A 1 123 ? 8.098 3.880 2.443 1.00 97.38 123 MET A C 1
ATOM 1017 O O . MET A 1 123 ? 7.316 3.883 3.392 1.00 97.38 123 MET A O 1
ATOM 1021 N N . SER A 1 124 ? 9.231 4.581 2.467 1.00 97.38 124 SER A N 1
ATOM 1022 C CA . SER A 1 124 ? 9.644 5.395 3.613 1.00 97.38 124 SER A CA 1
ATOM 1023 C C . SER A 1 124 ? 8.684 6.558 3.872 1.00 97.38 124 SER A C 1
ATOM 1025 O O . SER A 1 124 ? 8.321 6.806 5.023 1.00 97.38 124 SER A O 1
ATOM 1027 N N . LEU A 1 125 ? 8.226 7.252 2.823 1.00 97.69 125 LEU A N 1
ATOM 1028 C CA . LEU A 1 125 ? 7.247 8.340 2.937 1.00 97.69 125 LEU A CA 1
ATOM 1029 C C . LEU A 1 125 ? 5.899 7.827 3.452 1.00 97.69 125 LEU A C 1
ATOM 1031 O O . LEU A 1 125 ? 5.361 8.378 4.414 1.00 97.69 125 LEU A O 1
ATOM 1035 N N . ILE A 1 126 ? 5.396 6.732 2.874 1.00 97.06 126 ILE A N 1
ATOM 1036 C CA . ILE A 1 126 ? 4.153 6.083 3.314 1.00 97.06 126 ILE A CA 1
ATOM 1037 C C . ILE A 1 126 ? 4.264 5.654 4.778 1.00 97.06 126 ILE A C 1
ATOM 1039 O O . ILE A 1 126 ? 3.367 5.935 5.573 1.00 97.06 126 ILE A O 1
ATOM 1043 N N . GLY A 1 127 ? 5.379 5.029 5.159 1.00 96.88 127 GLY A N 1
ATOM 1044 C CA . GLY A 1 127 ? 5.638 4.630 6.538 1.00 96.88 127 GLY A CA 1
ATOM 1045 C C . GLY A 1 127 ? 5.696 5.810 7.496 1.00 96.88 127 GLY A C 1
ATOM 1046 O O . GLY A 1 127 ? 5.129 5.739 8.582 1.00 96.88 127 GLY A O 1
ATOM 1047 N N . THR A 1 128 ? 6.328 6.912 7.091 1.00 97.88 128 THR A N 1
ATOM 1048 C CA . THR A 1 128 ? 6.424 8.134 7.903 1.00 97.88 128 THR A CA 1
ATOM 1049 C C . THR A 1 128 ? 5.041 8.698 8.207 1.00 97.88 128 THR A C 1
ATOM 1051 O O . THR A 1 128 ? 4.708 8.931 9.370 1.00 97.88 128 THR A O 1
ATOM 1054 N N . VAL A 1 129 ? 4.211 8.871 7.174 1.00 97.31 129 VAL A N 1
ATOM 1055 C CA . VAL A 1 129 ? 2.844 9.387 7.325 1.00 97.31 129 VAL A CA 1
ATOM 1056 C C . VAL A 1 129 ? 1.985 8.402 8.118 1.00 97.31 129 VAL A C 1
ATOM 1058 O O . VAL A 1 129 ? 1.308 8.806 9.060 1.00 97.31 129 VAL A O 1
ATOM 1061 N N . GLY A 1 130 ? 2.060 7.104 7.812 1.00 95.25 130 GLY A N 1
ATOM 1062 C CA . GLY A 1 130 ? 1.314 6.066 8.523 1.00 95.25 130 GLY A CA 1
ATOM 1063 C C . GLY A 1 130 ? 1.672 5.986 10.010 1.00 95.25 130 GLY A C 1
ATOM 1064 O O . GLY A 1 130 ? 0.785 5.937 10.860 1.00 95.25 130 GLY A O 1
ATOM 1065 N N . GLY A 1 131 ? 2.962 6.045 10.346 1.00 96.25 131 GLY A N 1
ATOM 1066 C CA . GLY A 1 131 ? 3.447 6.043 11.727 1.00 96.25 131 GLY A CA 1
ATOM 1067 C C . GLY A 1 131 ? 3.066 7.310 12.498 1.00 96.25 131 GLY A C 1
ATOM 1068 O O . GLY A 1 131 ? 2.711 7.236 13.681 1.00 96.25 131 GLY A O 1
ATOM 1069 N N . LEU A 1 132 ? 3.071 8.465 11.821 1.00 97.19 132 LEU A N 1
ATOM 1070 C CA . LEU A 1 132 ? 2.567 9.715 12.384 1.00 97.19 132 LEU A CA 1
ATOM 1071 C C . LEU A 1 132 ? 1.065 9.621 12.662 1.00 97.19 132 LEU A C 1
ATOM 1073 O O . LEU A 1 132 ? 0.645 9.940 13.766 1.00 97.19 132 LEU A O 1
ATOM 1077 N N . MET A 1 133 ? 0.260 9.135 11.715 1.00 94.50 133 MET A N 1
ATOM 1078 C CA . MET A 1 133 ? -1.191 8.995 11.893 1.00 94.50 133 MET A CA 1
ATOM 1079 C C . MET A 1 133 ? -1.557 7.982 12.985 1.00 94.50 133 MET A C 1
ATOM 1081 O O . MET A 1 133 ? -2.503 8.207 13.735 1.00 94.50 133 MET A O 1
ATOM 1085 N N . ALA A 1 134 ? -0.807 6.883 13.099 1.00 91.06 134 ALA A N 1
ATOM 1086 C CA . ALA A 1 134 ? -1.090 5.827 14.068 1.00 91.06 134 ALA A CA 1
ATOM 1087 C C . ALA A 1 134 ? -0.769 6.230 15.515 1.00 91.06 134 ALA A C 1
ATOM 1089 O O . ALA A 1 134 ? -1.456 5.807 16.443 1.00 91.06 134 ALA A O 1
ATOM 1090 N N . THR A 1 135 ? 0.283 7.025 15.721 1.00 93.44 135 THR A N 1
ATOM 1091 C CA . THR A 1 135 ? 0.774 7.360 17.070 1.00 93.44 135 THR A CA 1
ATOM 1092 C C . THR A 1 135 ? 0.563 8.818 17.456 1.00 93.44 135 THR A C 1
ATOM 1094 O O . THR A 1 135 ? 0.657 9.151 18.632 1.00 93.44 135 THR A O 1
ATOM 1097 N N . ASN A 1 136 ? 0.316 9.691 16.477 1.00 95.00 136 ASN A N 1
ATOM 1098 C CA . ASN A 1 136 ? 0.322 11.144 16.609 1.00 95.00 136 ASN A CA 1
ATOM 1099 C C . ASN A 1 136 ? 1.622 11.699 17.228 1.00 95.00 136 ASN A C 1
ATOM 1101 O O . ASN A 1 136 ? 1.605 12.658 17.997 1.00 95.00 136 ASN A O 1
ATOM 1105 N N . THR A 1 137 ? 2.767 11.073 16.930 1.00 96.94 137 THR A N 1
ATOM 1106 C CA . THR A 1 137 ? 4.081 11.504 17.431 1.00 96.94 137 THR A CA 1
ATOM 1107 C C . THR A 1 137 ? 5.146 11.493 16.339 1.00 96.94 137 THR A C 1
ATOM 1109 O O . THR A 1 137 ? 5.146 10.638 15.453 1.00 96.94 137 THR A O 1
ATOM 1112 N N . ILE A 1 138 ? 6.132 12.389 16.459 1.00 97.38 138 ILE A N 1
ATOM 1113 C CA . ILE A 1 138 ? 7.328 12.402 15.595 1.00 97.38 138 ILE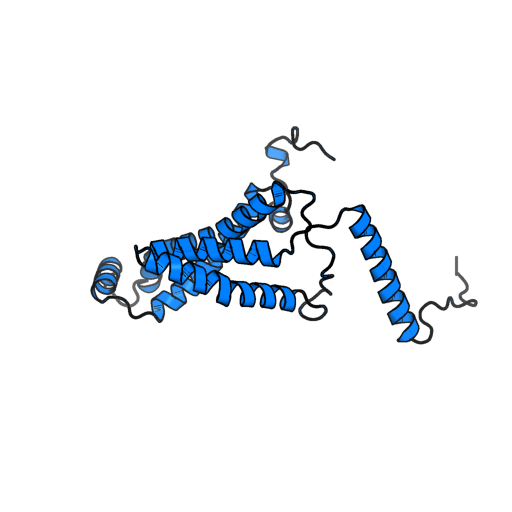 A CA 1
ATOM 1114 C C . ILE A 1 138 ? 8.107 11.087 15.730 1.00 97.38 138 ILE A C 1
ATOM 1116 O O . ILE A 1 138 ? 8.621 10.556 14.748 1.00 97.38 138 ILE A O 1
ATOM 1120 N N . ARG A 1 139 ? 8.153 10.518 16.942 1.00 97.69 139 ARG A N 1
ATOM 1121 C CA . ARG A 1 139 ? 8.787 9.218 17.180 1.00 97.69 139 ARG A CA 1
ATOM 1122 C C . ARG A 1 139 ? 8.132 8.118 16.347 1.00 97.69 139 ARG A C 1
ATOM 1124 O O . ARG A 1 139 ? 8.851 7.339 15.729 1.00 97.69 139 ARG A O 1
ATOM 1131 N N . GLY A 1 140 ? 6.803 8.056 16.310 1.00 97.31 140 GLY A N 1
ATOM 1132 C CA . GLY A 1 140 ? 6.106 7.072 15.487 1.00 97.31 140 GLY A CA 1
ATOM 1133 C C . GLY A 1 140 ? 6.282 7.321 13.993 1.00 97.31 140 GLY A C 1
ATOM 1134 O O . GLY A 1 140 ? 6.427 6.358 13.248 1.00 97.31 140 GLY A O 1
ATOM 1135 N N . ALA A 1 141 ? 6.383 8.581 13.559 1.00 97.62 141 ALA A N 1
ATOM 1136 C CA . ALA A 1 141 ? 6.753 8.905 12.181 1.00 97.62 141 ALA A CA 1
ATOM 1137 C C . ALA A 1 141 ? 8.126 8.313 11.813 1.00 97.62 141 ALA A C 1
ATOM 1139 O O . ALA A 1 141 ? 8.262 7.621 10.808 1.00 97.62 141 ALA A O 1
ATOM 1140 N N . PHE A 1 142 ? 9.133 8.495 12.673 1.00 97.88 142 PHE A N 1
ATOM 1141 C CA . PHE A 1 142 ? 10.473 7.942 12.456 1.00 97.88 142 PHE A CA 1
ATOM 1142 C C . PHE A 1 142 ? 10.511 6.406 12.530 1.00 97.88 142 PHE A C 1
ATOM 1144 O O . PHE A 1 142 ? 11.186 5.754 11.736 1.00 97.88 142 PHE A O 1
ATOM 1151 N N . GLN A 1 143 ? 9.752 5.801 13.447 1.00 97.44 143 GLN A N 1
ATOM 1152 C CA . GLN A 1 143 ? 9.598 4.344 13.500 1.00 97.44 143 GLN A CA 1
ATOM 1153 C C . GLN A 1 143 ? 8.959 3.802 12.218 1.00 97.44 143 GLN A C 1
ATOM 1155 O O . GLN A 1 143 ? 9.431 2.804 11.678 1.00 97.44 143 GLN A O 1
ATOM 1160 N N . GLY A 1 144 ? 7.929 4.480 11.709 1.00 97.00 144 GLY A N 1
ATOM 1161 C CA . GLY A 1 144 ? 7.281 4.142 10.449 1.00 97.00 144 GLY A CA 1
ATOM 1162 C C . GLY A 1 144 ? 8.224 4.268 9.253 1.00 97.00 144 GLY A C 1
ATOM 1163 O O . GLY A 1 144 ? 8.282 3.346 8.442 1.00 97.00 144 GLY A O 1
ATOM 1164 N N . PHE A 1 145 ? 9.019 5.342 9.189 1.00 97.19 145 PHE A N 1
ATOM 1165 C CA . PHE A 1 145 ? 10.081 5.529 8.193 1.00 97.19 145 PHE A CA 1
ATOM 1166 C C . PHE A 1 145 ? 11.041 4.333 8.162 1.00 97.19 145 PHE A C 1
ATOM 1168 O O . PHE A 1 145 ? 11.234 3.719 7.115 1.00 97.19 145 PHE A O 1
ATOM 1175 N N . LEU A 1 146 ? 11.611 3.961 9.314 1.00 96.56 146 LEU A N 1
ATOM 1176 C CA . LEU A 1 146 ? 12.585 2.868 9.393 1.00 96.56 146 LEU A CA 1
ATOM 1177 C C . LEU A 1 146 ? 11.953 1.506 9.105 1.00 96.56 146 LEU A C 1
ATOM 1179 O O . LEU A 1 146 ? 12.540 0.680 8.406 1.00 96.56 146 LEU A O 1
ATOM 1183 N N . PHE A 1 147 ? 10.759 1.253 9.639 1.00 95.88 147 PHE A N 1
ATOM 1184 C CA . PHE A 1 147 ? 10.085 -0.025 9.454 1.00 95.88 147 PHE A CA 1
ATOM 1185 C C . PHE A 1 147 ? 9.694 -0.238 7.988 1.00 95.88 147 PHE A C 1
ATOM 1187 O O . PHE A 1 147 ? 10.049 -1.260 7.400 1.00 95.88 147 PHE A O 1
ATOM 1194 N N . PHE A 1 148 ? 9.031 0.735 7.361 1.00 94.12 148 PHE A N 1
ATOM 1195 C CA . PHE A 1 148 ? 8.619 0.591 5.967 1.00 94.12 148 PHE A CA 1
ATOM 1196 C C . PHE A 1 148 ? 9.769 0.759 4.982 1.00 94.12 148 PHE A C 1
ATOM 1198 O O . PHE A 1 148 ? 9.815 0.019 4.009 1.00 94.12 148 PHE A O 1
ATOM 1205 N N . GLY A 1 149 ? 10.698 1.683 5.217 1.00 91.50 149 GLY A N 1
ATOM 1206 C CA . GLY A 1 149 ? 11.840 1.887 4.332 1.00 91.50 149 GLY A CA 1
ATOM 1207 C C . GLY A 1 149 ? 12.803 0.704 4.361 1.00 91.50 149 GLY A C 1
ATOM 1208 O O . GLY A 1 149 ? 13.052 0.076 3.336 1.00 91.50 149 GLY A O 1
ATOM 1209 N N . LEU A 1 150 ? 13.325 0.362 5.543 1.00 92.62 150 LEU A N 1
ATOM 1210 C CA . LEU A 1 150 ? 14.421 -0.605 5.660 1.00 92.62 150 LEU A CA 1
ATOM 1211 C C . LEU A 1 150 ? 13.962 -2.062 5.726 1.00 92.62 150 LEU A C 1
ATOM 1213 O O . LEU A 1 150 ? 14.686 -2.935 5.260 1.00 92.62 150 LEU A O 1
ATOM 1217 N N . ASN A 1 151 ? 12.794 -2.349 6.306 1.00 93.38 151 ASN A N 1
ATOM 1218 C CA . ASN A 1 151 ? 12.336 -3.735 6.436 1.00 93.38 151 ASN A CA 1
ATOM 1219 C C . ASN A 1 151 ? 11.380 -4.082 5.302 1.00 93.38 151 ASN A C 1
ATOM 1221 O O . ASN A 1 151 ? 11.699 -4.910 4.450 1.00 93.38 151 ASN A O 1
ATOM 1225 N N . ILE A 1 152 ? 10.217 -3.426 5.270 1.00 93.94 152 ILE A N 1
ATOM 1226 C CA . ILE A 1 152 ? 9.180 -3.775 4.299 1.00 93.94 152 ILE A CA 1
ATOM 1227 C C . ILE A 1 152 ? 9.642 -3.460 2.880 1.00 93.94 152 ILE A C 1
ATOM 1229 O O . ILE A 1 152 ? 9.510 -4.327 2.036 1.00 93.94 152 ILE A O 1
ATOM 1233 N N . GLY A 1 153 ? 10.248 -2.299 2.626 1.00 92.94 153 GLY A N 1
ATOM 1234 C CA . GLY A 1 153 ? 10.645 -1.858 1.289 1.00 92.94 153 GLY A CA 1
ATOM 1235 C C . GLY A 1 153 ? 11.625 -2.808 0.599 1.00 92.94 153 GLY A C 1
ATOM 1236 O O . GLY A 1 153 ? 11.420 -3.184 -0.553 1.00 92.94 153 GLY A O 1
ATOM 1237 N N . PHE A 1 154 ? 12.659 -3.277 1.302 1.00 92.88 154 PHE A N 1
ATOM 1238 C CA . PHE A 1 154 ? 13.575 -4.272 0.735 1.00 92.88 154 PHE A CA 1
ATOM 1239 C C . PHE A 1 154 ? 12.885 -5.617 0.492 1.00 92.88 154 PHE A C 1
ATOM 1241 O O . PHE A 1 154 ? 13.065 -6.210 -0.573 1.00 92.88 154 PHE A O 1
ATOM 1248 N N . LEU A 1 155 ? 12.069 -6.083 1.444 1.00 91.75 155 LEU A N 1
ATOM 1249 C CA . LEU A 1 155 ? 11.343 -7.348 1.320 1.00 91.75 155 LEU A CA 1
ATOM 1250 C C . LEU A 1 155 ? 10.307 -7.311 0.192 1.00 91.75 155 LEU A C 1
ATOM 1252 O O . LEU A 1 155 ? 10.230 -8.261 -0.582 1.00 91.75 155 LEU A O 1
ATOM 1256 N N . SER A 1 156 ? 9.543 -6.226 0.053 1.00 90.75 156 SER A N 1
ATOM 1257 C CA . SER A 1 156 ? 8.539 -6.068 -1.001 1.00 90.75 156 SER A CA 1
ATOM 1258 C C . SER A 1 156 ? 9.178 -5.899 -2.370 1.00 90.75 156 SER A C 1
ATOM 1260 O O . SER A 1 156 ? 8.699 -6.500 -3.330 1.00 90.75 156 SER A O 1
ATOM 1262 N N . TYR A 1 157 ? 10.288 -5.163 -2.474 1.00 89.19 157 TYR A N 1
ATOM 1263 C CA . TYR A 1 157 ? 11.036 -5.076 -3.727 1.00 89.19 157 TYR A CA 1
ATOM 1264 C C . TYR A 1 157 ? 11.602 -6.436 -4.139 1.00 89.19 157 TYR A C 1
ATOM 1266 O O . TYR A 1 157 ? 11.497 -6.838 -5.299 1.00 89.19 157 TYR A O 1
ATOM 1274 N N . TRP A 1 158 ? 12.176 -7.171 -3.185 1.00 87.38 158 TRP A N 1
ATOM 1275 C CA . TRP A 1 158 ? 12.685 -8.516 -3.421 1.00 87.38 158 TRP A CA 1
ATOM 1276 C C . TRP A 1 158 ? 11.568 -9.483 -3.824 1.00 87.38 158 TRP A C 1
ATOM 1278 O O . TRP A 1 158 ? 11.713 -10.183 -4.822 1.00 87.38 158 TRP A O 1
ATOM 1288 N N . ALA A 1 159 ? 10.436 -9.478 -3.117 1.00 83.56 159 ALA A N 1
ATOM 1289 C CA . ALA A 1 159 ? 9.281 -10.318 -3.426 1.00 83.56 159 ALA A CA 1
ATOM 1290 C C . ALA A 1 159 ? 8.715 -10.009 -4.817 1.00 83.56 159 ALA A C 1
ATOM 1292 O O . ALA A 1 159 ? 8.450 -10.927 -5.590 1.00 83.56 159 ALA A O 1
ATOM 1293 N N . MET A 1 160 ? 8.617 -8.725 -5.173 1.00 83.69 160 MET A N 1
ATOM 1294 C CA . MET A 1 160 ? 8.261 -8.296 -6.523 1.00 83.69 160 MET A CA 1
ATOM 1295 C C . MET A 1 160 ? 9.257 -8.856 -7.544 1.00 83.69 160 MET A C 1
ATOM 1297 O O . MET A 1 160 ? 8.847 -9.497 -8.501 1.00 83.69 160 MET A O 1
ATOM 1301 N N . LYS A 1 161 ? 10.570 -8.707 -7.328 1.00 78.06 161 LYS A N 1
ATOM 1302 C CA . LYS A 1 161 ? 11.578 -9.258 -8.248 1.00 78.06 161 LYS A CA 1
ATOM 1303 C C . LYS A 1 161 ? 11.541 -10.782 -8.346 1.00 78.06 161 LYS A C 1
ATOM 1305 O O . LYS A 1 161 ? 11.826 -11.300 -9.418 1.00 78.06 161 LYS A O 1
ATOM 1310 N N . MET A 1 162 ? 11.190 -11.490 -7.275 1.00 73.81 162 MET A N 1
ATOM 1311 C CA . MET A 1 162 ? 11.028 -12.947 -7.278 1.00 73.81 162 MET A CA 1
ATOM 1312 C C . MET A 1 162 ? 9.782 -13.391 -8.046 1.00 73.81 162 MET A C 1
ATOM 1314 O O . MET A 1 162 ? 9.867 -14.344 -8.814 1.00 73.81 162 MET A O 1
ATOM 1318 N N . GLY A 1 163 ? 8.660 -12.682 -7.897 1.00 65.25 163 GLY A N 1
ATOM 1319 C CA . GLY A 1 163 ? 7.443 -12.932 -8.678 1.00 65.25 163 GLY A CA 1
ATOM 1320 C C . GLY A 1 163 ? 7.609 -12.625 -10.169 1.00 65.25 163 GLY A C 1
ATOM 1321 O O . GLY A 1 163 ? 6.922 -13.206 -10.999 1.00 65.25 163 GLY A O 1
ATOM 1322 N N . LEU A 1 164 ? 8.567 -11.760 -10.508 1.00 63.34 164 LEU A N 1
ATOM 1323 C CA . LEU A 1 164 ? 8.962 -11.426 -11.877 1.00 63.34 164 LEU A CA 1
ATOM 1324 C C . LEU A 1 164 ? 10.106 -12.318 -12.402 1.00 63.34 164 LEU A C 1
ATOM 1326 O O . LEU A 1 164 ? 10.728 -11.981 -13.406 1.00 63.34 164 LEU A O 1
ATOM 1330 N N . ARG A 1 165 ? 10.452 -13.428 -11.735 1.00 57.16 165 ARG A N 1
ATOM 1331 C CA . ARG A 1 165 ? 11.444 -14.367 -12.281 1.00 57.16 165 ARG A CA 1
ATOM 1332 C C . ARG A 1 165 ? 10.811 -15.291 -13.320 1.00 57.16 165 ARG A C 1
ATOM 1334 O O . ARG A 1 165 ? 9.692 -15.764 -13.108 1.00 57.16 165 ARG A O 1
ATOM 1341 N N . PRO A 1 166 ? 11.545 -15.636 -14.393 1.00 51.25 166 PRO A N 1
ATOM 1342 C CA . PRO A 1 166 ? 11.119 -16.674 -15.317 1.00 51.25 166 PR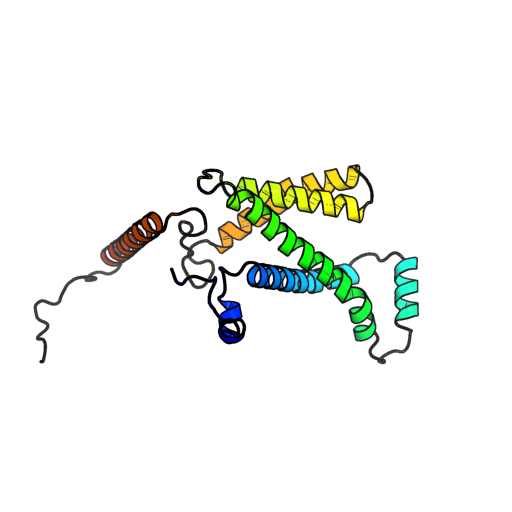O A CA 1
ATOM 1343 C C . PRO A 1 166 ? 10.786 -17.979 -14.581 1.00 51.25 166 PRO A C 1
ATOM 1345 O O . PRO A 1 166 ? 11.626 -18.513 -13.859 1.00 51.25 166 PRO A O 1
ATOM 1348 N N . GLY A 1 167 ? 9.553 -18.468 -14.744 1.00 55.59 167 GLY A N 1
ATOM 1349 C CA . GLY A 1 167 ? 9.066 -19.705 -14.118 1.00 55.59 167 GLY A CA 1
ATOM 1350 C C . GLY A 1 167 ? 8.301 -19.544 -12.795 1.00 55.59 167 GLY A C 1
ATOM 1351 O O . GLY A 1 167 ? 7.857 -20.550 -12.251 1.00 55.59 167 GLY A O 1
ATOM 1352 N N . ALA A 1 168 ? 8.105 -18.322 -12.281 1.00 56.09 168 ALA A N 1
ATOM 1353 C CA . ALA A 1 168 ? 7.340 -18.065 -11.047 1.00 56.09 168 ALA A CA 1
ATOM 1354 C C . ALA A 1 168 ? 5.813 -17.875 -11.256 1.00 56.09 168 ALA A C 1
ATOM 1356 O O . ALA A 1 168 ? 5.078 -17.669 -10.291 1.00 56.09 168 ALA A O 1
ATOM 1357 N N . GLY A 1 169 ? 5.334 -17.954 -12.501 1.00 49.03 169 GLY A N 1
ATOM 1358 C CA . GLY A 1 169 ? 3.946 -17.770 -12.950 1.00 49.03 169 GLY A CA 1
ATOM 1359 C C . GLY A 1 169 ? 3.903 -17.778 -14.485 1.00 49.03 169 GLY A C 1
ATOM 1360 O O . GLY A 1 169 ? 4.970 -17.722 -15.091 1.00 49.03 169 GLY A O 1
ATOM 1361 N N . GLU A 1 170 ? 2.724 -17.911 -15.111 1.00 46.53 170 GLU A N 1
ATOM 1362 C CA . GLU A 1 170 ? 2.512 -18.116 -16.565 1.00 46.53 170 GLU A CA 1
ATOM 1363 C C . GLU A 1 170 ? 2.983 -16.951 -17.462 1.00 46.53 170 GLU A C 1
ATOM 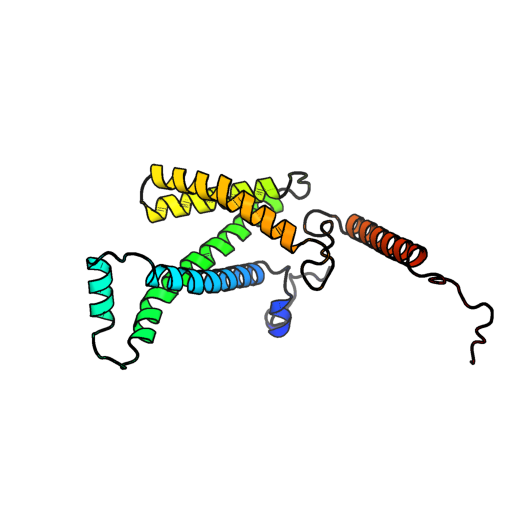1365 O O . GLU A 1 170 ? 2.198 -16.255 -18.089 1.00 46.53 170 GLU A O 1
ATOM 1370 N N . ALA A 1 171 ? 4.284 -16.714 -17.499 1.00 45.03 171 ALA A N 1
ATOM 1371 C CA . ALA A 1 171 ? 5.073 -16.130 -18.573 1.00 45.03 171 ALA A CA 1
ATOM 1372 C C . ALA A 1 171 ? 6.480 -15.935 -17.997 1.00 45.03 171 ALA A C 1
ATOM 1374 O O . ALA A 1 171 ? 6.618 -15.519 -16.842 1.00 45.03 171 ALA A O 1
ATOM 1375 N N . PRO A 1 172 ? 7.555 -16.192 -18.758 1.00 41.59 172 PRO A N 1
ATOM 1376 C CA . PRO A 1 172 ? 8.839 -15.627 -18.402 1.00 41.59 172 PRO A CA 1
ATOM 1377 C C . PRO A 1 172 ? 8.675 -14.108 -18.388 1.00 41.59 172 PRO A C 1
ATOM 1379 O O . PRO A 1 172 ? 8.579 -13.477 -19.437 1.00 41.59 172 PRO A O 1
ATOM 1382 N N . VAL A 1 173 ? 8.585 -13.524 -17.193 1.00 45.03 173 VAL A N 1
ATOM 1383 C CA . VAL A 1 173 ? 8.667 -12.080 -17.060 1.00 45.03 173 VAL A CA 1
ATOM 1384 C C . VAL A 1 173 ? 10.069 -11.716 -17.495 1.00 45.03 173 VAL A C 1
ATOM 1386 O O . VAL A 1 173 ? 11.075 -12.026 -16.856 1.00 45.03 173 VAL A O 1
ATOM 1389 N N . LEU A 1 174 ? 10.118 -11.110 -18.661 1.00 49.19 174 LEU A N 1
ATOM 1390 C CA . LEU A 1 174 ? 11.318 -10.563 -19.221 1.00 49.19 174 LEU A CA 1
ATOM 1391 C C . LEU A 1 174 ? 11.597 -9.264 -18.456 1.00 49.19 174 LEU A C 1
ATOM 1393 O O . LEU A 1 174 ? 11.056 -8.202 -18.755 1.00 49.19 174 LEU A O 1
ATOM 1397 N N . ILE A 1 175 ? 12.414 -9.391 -17.410 1.00 45.59 175 ILE A N 1
ATOM 1398 C CA . ILE A 1 175 ? 12.770 -8.361 -16.415 1.00 45.59 175 ILE A CA 1
ATOM 1399 C C . ILE A 1 175 ? 13.284 -7.048 -17.051 1.00 45.59 175 ILE A C 1
ATOM 1401 O O . ILE A 1 175 ? 13.376 -6.032 -16.363 1.00 45.59 175 ILE A O 1
ATOM 1405 N N . TYR A 1 176 ? 13.594 -7.053 -18.347 1.00 47.16 176 TYR A N 1
ATOM 1406 C CA . TYR A 1 176 ? 14.152 -5.928 -19.088 1.00 47.16 176 TYR A CA 1
ATOM 1407 C C . TYR A 1 176 ? 13.124 -4.972 -19.708 1.00 47.16 176 TYR A C 1
ATOM 1409 O O . TYR A 1 176 ? 13.528 -3.890 -20.107 1.00 47.16 176 TYR A O 1
ATOM 1417 N N . TYR A 1 177 ? 11.828 -5.299 -19.791 1.00 49.81 177 TYR A N 1
ATOM 1418 C CA . TYR A 1 177 ? 10.887 -4.474 -20.581 1.00 49.81 177 TYR A CA 1
ATOM 1419 C C . TYR A 1 177 ? 10.029 -3.492 -19.802 1.00 49.81 177 TYR A C 1
ATOM 1421 O O . TYR A 1 177 ? 9.371 -2.648 -20.413 1.00 49.81 177 TYR A O 1
ATOM 1429 N N . ASP A 1 178 ? 10.017 -3.587 -18.479 1.00 50.88 178 ASP A N 1
ATOM 1430 C CA . ASP A 1 178 ? 9.136 -2.750 -17.688 1.00 50.88 178 ASP A CA 1
ATOM 1431 C C . ASP A 1 178 ? 9.876 -1.508 -17.192 1.00 50.88 178 ASP A C 1
ATOM 1433 O O . ASP A 1 178 ? 10.687 -1.538 -16.267 1.00 50.88 178 ASP A O 1
ATOM 1437 N N . THR A 1 179 ? 9.493 -0.397 -17.819 1.00 50.41 179 THR A N 1
ATOM 1438 C CA . THR A 1 179 ? 9.464 0.999 -17.350 1.00 50.41 179 THR A CA 1
ATOM 1439 C C . THR A 1 179 ? 10.529 2.020 -17.750 1.00 50.41 179 THR A C 1
ATOM 1441 O O . THR A 1 179 ? 10.162 3.184 -17.709 1.00 50.41 179 THR A O 1
ATOM 1444 N N . ASP A 1 180 ? 11.714 1.674 -18.264 1.00 49.84 180 ASP A N 1
ATOM 1445 C CA . ASP A 1 180 ? 12.722 2.697 -18.663 1.00 49.84 180 ASP A CA 1
ATOM 1446 C C . ASP A 1 180 ? 13.403 2.406 -20.017 1.00 49.84 180 ASP A C 1
ATOM 1448 O O . ASP A 1 180 ? 14.524 2.833 -20.277 1.00 49.84 180 ASP A O 1
ATOM 1452 N N . VAL A 1 181 ? 12.743 1.635 -20.881 1.00 57.97 181 VAL A N 1
ATOM 1453 C CA . VAL A 1 181 ? 13.306 1.186 -22.158 1.00 57.97 181 VAL A CA 1
ATOM 1454 C C . VAL A 1 181 ? 12.561 1.866 -23.297 1.00 57.97 181 VAL A C 1
ATOM 1456 O O . VAL A 1 181 ? 11.332 1.779 -23.390 1.00 57.97 181 VAL A O 1
ATOM 1459 N N . THR A 1 182 ? 13.295 2.565 -24.164 1.00 65.12 182 THR A N 1
ATOM 1460 C CA . THR A 1 182 ? 12.709 3.175 -25.364 1.00 65.12 182 THR A CA 1
ATOM 1461 C C . THR A 1 182 ? 12.065 2.097 -26.237 1.00 65.12 182 THR A C 1
ATOM 1463 O O . THR A 1 182 ? 12.434 0.924 -26.185 1.00 65.12 182 THR A O 1
ATOM 1466 N N . LYS A 1 183 ? 11.093 2.471 -27.078 1.00 71.25 183 LYS A N 1
ATOM 1467 C CA . LYS A 1 183 ? 10.448 1.500 -27.983 1.00 71.25 183 LYS A CA 1
ATOM 1468 C C . LYS A 1 183 ? 11.466 0.743 -28.844 1.00 71.25 183 LYS A C 1
ATOM 1470 O O . LYS A 1 183 ? 11.325 -0.457 -29.028 1.00 71.25 183 LYS A O 1
ATOM 1475 N N . GLU A 1 184 ? 12.512 1.433 -29.286 1.00 71.38 184 GLU A N 1
ATOM 1476 C CA . GLU A 1 184 ? 13.600 0.860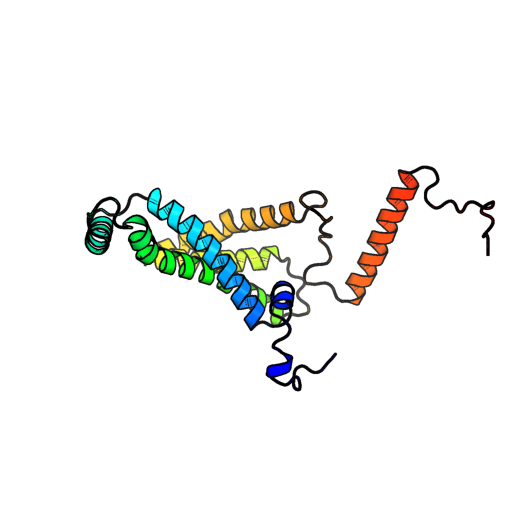 -30.084 1.00 71.38 184 GLU A CA 1
ATOM 1477 C C . GLU A 1 184 ? 14.448 -0.140 -29.287 1.00 71.38 184 GLU A C 1
ATOM 1479 O O . GLU A 1 184 ? 14.822 -1.199 -29.788 1.00 71.38 184 GLU A O 1
ATOM 1484 N N . GLU A 1 185 ? 14.753 0.158 -28.024 1.00 65.44 185 GLU A N 1
ATOM 1485 C CA . GLU A 1 185 ? 15.463 -0.782 -27.156 1.00 65.44 185 GLU A CA 1
ATOM 1486 C C . GLU A 1 185 ? 14.611 -2.000 -26.812 1.00 65.44 185 GLU A C 1
ATOM 1488 O O . GLU A 1 185 ? 15.138 -3.109 -26.763 1.00 65.44 185 GLU A O 1
ATOM 1493 N N . LYS A 1 186 ? 13.301 -1.809 -26.647 1.00 69.81 186 LYS A N 1
ATOM 1494 C CA . LYS A 1 186 ? 12.355 -2.901 -26.441 1.00 69.81 186 LYS A CA 1
ATOM 1495 C C . LYS A 1 186 ? 12.333 -3.831 -27.652 1.00 69.81 186 LYS A C 1
ATOM 1497 O O . LYS A 1 186 ? 12.541 -5.025 -27.485 1.00 69.81 186 LYS A O 1
ATOM 1502 N N . GLU A 1 187 ? 12.193 -3.300 -28.863 1.00 72.56 187 GLU A N 1
ATOM 1503 C CA . GLU A 1 187 ? 12.263 -4.110 -30.089 1.00 72.56 187 GLU A CA 1
ATOM 1504 C C . GLU A 1 187 ? 13.611 -4.839 -30.217 1.00 72.56 187 GLU A C 1
ATOM 1506 O O . GLU A 1 187 ? 13.668 -6.016 -30.574 1.00 72.56 187 GLU A O 1
ATOM 1511 N N . ARG A 1 188 ? 14.718 -4.174 -29.866 1.00 73.31 188 ARG A N 1
ATOM 1512 C CA . ARG A 1 188 ? 16.054 -4.782 -29.884 1.00 73.31 188 ARG A CA 1
ATOM 1513 C C . ARG A 1 188 ? 16.195 -5.937 -28.898 1.00 73.31 188 ARG A C 1
ATOM 1515 O O . ARG A 1 188 ? 16.755 -6.969 -29.267 1.00 73.31 188 ARG A O 1
ATOM 1522 N N . PHE A 1 189 ? 15.734 -5.774 -27.664 1.00 72.38 189 PHE A N 1
ATOM 1523 C CA . PHE A 1 189 ? 15.772 -6.855 -26.686 1.00 72.38 189 PHE A CA 1
ATOM 1524 C C . PHE A 1 189 ? 14.822 -7.987 -27.098 1.00 72.38 189 PHE A C 1
ATOM 1526 O O . PHE A 1 189 ? 15.207 -9.146 -26.984 1.00 72.38 189 PHE A O 1
ATOM 1533 N N . GLU A 1 190 ? 13.647 -7.685 -27.669 1.00 73.00 190 GLU A N 1
ATOM 1534 C CA . GLU A 1 190 ? 12.691 -8.713 -28.112 1.00 73.00 190 GLU A CA 1
ATOM 1535 C C . GLU A 1 190 ? 13.311 -9.586 -29.209 1.00 73.00 190 GLU A C 1
ATOM 1537 O O . GLU A 1 190 ? 13.209 -10.815 -29.169 1.00 73.00 190 GLU A O 1
ATOM 1542 N N . MET A 1 191 ? 14.044 -8.969 -30.142 1.00 75.00 191 MET A N 1
ATOM 1543 C CA . MET A 1 191 ? 14.835 -9.696 -31.137 1.00 75.00 191 MET A CA 1
ATOM 1544 C C . MET A 1 191 ? 15.940 -10.549 -30.495 1.00 75.00 191 MET A C 1
ATOM 1546 O O . MET A 1 191 ? 16.165 -11.683 -30.920 1.00 75.00 191 MET A O 1
ATOM 1550 N N . GLN A 1 192 ? 16.629 -10.041 -29.467 1.00 75.25 192 GLN A N 1
ATOM 1551 C CA . GLN A 1 192 ? 17.654 -10.807 -28.748 1.00 75.25 192 GLN A CA 1
ATOM 1552 C C . GLN A 1 192 ? 17.062 -11.996 -27.986 1.00 75.25 192 GLN A C 1
ATOM 1554 O O . GLN A 1 192 ? 17.647 -13.077 -28.005 1.00 75.25 192 GLN A O 1
ATOM 1559 N N . ASP A 1 193 ? 15.896 -11.843 -27.367 1.00 68.81 193 ASP A N 1
ATOM 1560 C CA . ASP A 1 193 ? 15.228 -12.931 -26.658 1.00 68.81 193 ASP A CA 1
ATOM 1561 C C . ASP A 1 193 ? 14.715 -14.000 -27.620 1.00 68.81 193 ASP A C 1
ATOM 1563 O O . ASP A 1 193 ? 14.888 -15.191 -27.359 1.00 68.81 193 ASP A O 1
ATOM 1567 N N . GLN A 1 194 ? 14.179 -13.608 -28.779 1.00 73.75 194 GLN A N 1
ATOM 1568 C CA . GLN A 1 194 ? 13.839 -14.557 -29.840 1.00 73.75 194 GLN A CA 1
ATOM 1569 C C . GLN A 1 194 ? 15.070 -15.332 -30.325 1.00 73.75 194 GLN A C 1
ATOM 1571 O O . GLN A 1 194 ? 14.995 -16.551 -30.490 1.00 73.75 194 GLN A O 1
ATOM 1576 N N . LEU A 1 195 ? 16.215 -14.661 -30.488 1.00 73.88 195 LEU A N 1
ATOM 1577 C CA . LEU A 1 195 ? 17.482 -15.311 -30.828 1.00 73.88 195 LEU A CA 1
ATOM 1578 C C . LEU A 1 195 ? 17.961 -16.260 -29.725 1.00 73.88 195 LEU A C 1
ATOM 1580 O O . LEU A 1 195 ? 18.397 -17.367 -30.031 1.00 73.88 195 LEU A O 1
ATOM 1584 N N . ASN A 1 196 ? 17.845 -15.874 -28.456 1.00 69.81 196 ASN A N 1
ATOM 1585 C CA . ASN A 1 196 ? 18.237 -16.710 -27.323 1.00 69.81 196 ASN A CA 1
ATOM 1586 C C . ASN A 1 196 ? 17.344 -17.950 -27.196 1.00 69.81 196 ASN A C 1
ATOM 1588 O O . ASN A 1 196 ? 17.845 -19.052 -26.977 1.00 69.81 196 ASN A O 1
ATOM 1592 N N . ILE A 1 197 ? 16.031 -17.798 -27.387 1.00 71.12 197 ILE A N 1
ATOM 1593 C CA . ILE A 1 197 ? 15.075 -18.912 -27.417 1.00 71.12 197 ILE A CA 1
ATOM 1594 C C . ILE A 1 197 ? 15.371 -19.833 -28.603 1.00 71.12 197 ILE A C 1
ATOM 1596 O O . ILE A 1 197 ? 15.367 -21.057 -28.455 1.00 71.12 197 ILE A O 1
ATOM 1600 N N . LEU A 1 198 ? 15.649 -19.267 -29.779 1.00 73.31 198 LEU A N 1
ATOM 1601 C CA . LEU A 1 198 ? 16.037 -20.022 -30.967 1.00 73.31 198 LEU A CA 1
ATOM 1602 C C . LEU A 1 198 ? 17.333 -20.807 -30.719 1.00 73.31 198 LEU A C 1
ATOM 1604 O O . LEU A 1 198 ? 17.358 -22.012 -30.952 1.00 73.31 198 LEU A O 1
ATOM 1608 N N . ALA A 1 199 ? 18.371 -20.162 -30.183 1.00 71.81 199 ALA A N 1
ATOM 1609 C CA . ALA A 1 199 ? 19.645 -20.788 -29.836 1.00 71.81 199 ALA A CA 1
ATOM 1610 C C . ALA A 1 199 ? 19.473 -21.904 -28.801 1.00 71.81 199 ALA A C 1
ATOM 1612 O O . ALA A 1 199 ? 19.984 -23.008 -28.985 1.00 71.81 199 ALA A O 1
ATOM 1613 N N . PHE A 1 200 ? 18.690 -21.659 -27.750 1.00 74.44 200 PHE A N 1
ATOM 1614 C CA . PHE A 1 200 ? 18.365 -22.671 -26.753 1.00 74.44 200 PHE A CA 1
ATOM 1615 C C . PHE A 1 200 ? 17.656 -23.875 -27.381 1.00 74.44 200 PHE A C 1
ATOM 1617 O O . PHE A 1 200 ? 18.040 -25.016 -27.124 1.00 74.44 200 PHE A O 1
ATOM 1624 N N . ASN A 1 201 ? 16.654 -23.646 -28.234 1.00 71.44 201 ASN A N 1
ATOM 1625 C CA . ASN A 1 201 ? 15.949 -24.724 -28.921 1.00 71.44 201 ASN A CA 1
ATOM 1626 C C . ASN A 1 201 ? 16.869 -25.492 -29.885 1.00 71.44 201 ASN A C 1
ATOM 1628 O O . ASN A 1 201 ? 16.800 -26.715 -29.901 1.00 71.44 201 ASN A O 1
ATOM 1632 N N . MET A 1 202 ? 17.762 -24.824 -30.623 1.00 75.69 202 MET A N 1
ATOM 1633 C CA . MET A 1 202 ? 18.754 -25.494 -31.483 1.00 75.69 202 MET A CA 1
ATOM 1634 C C . MET A 1 202 ? 19.718 -26.380 -30.680 1.00 75.69 202 MET A C 1
ATOM 1636 O O . MET A 1 202 ? 20.077 -27.464 -31.130 1.00 75.69 202 MET A O 1
ATOM 1640 N N . CYS A 1 203 ? 20.115 -25.950 -29.480 1.00 70.25 203 CYS A N 1
ATOM 1641 C CA . CYS A 1 203 ? 21.004 -26.725 -28.613 1.00 70.25 203 CYS A CA 1
ATOM 1642 C C . CYS A 1 203 ? 20.299 -27.892 -27.905 1.00 70.25 203 CYS A C 1
ATOM 1644 O O . CYS A 1 203 ? 20.916 -28.924 -27.656 1.00 70.25 203 CYS A O 1
ATOM 1646 N N . THR A 1 204 ? 19.028 -27.727 -27.532 1.00 68.75 204 THR A N 1
ATOM 1647 C CA . THR A 1 204 ? 18.302 -28.698 -26.690 1.00 68.75 204 THR A CA 1
ATOM 1648 C C . THR A 1 204 ? 17.427 -29.669 -27.471 1.00 68.75 204 THR A C 1
ATOM 1650 O O . THR A 1 204 ? 17.149 -30.763 -26.981 1.00 68.75 204 THR A O 1
ATOM 1653 N N . LYS A 1 205 ? 16.998 -29.300 -28.682 1.00 72.31 205 LYS A N 1
ATOM 1654 C CA . LYS A 1 205 ? 16.155 -30.126 -29.546 1.00 72.31 205 LYS A CA 1
ATOM 1655 C C . LYS A 1 205 ? 16.944 -30.509 -30.802 1.00 72.31 205 LYS A C 1
ATOM 1657 O O . LYS A 1 205 ? 17.044 -29.693 -31.722 1.00 72.31 205 LYS A O 1
ATO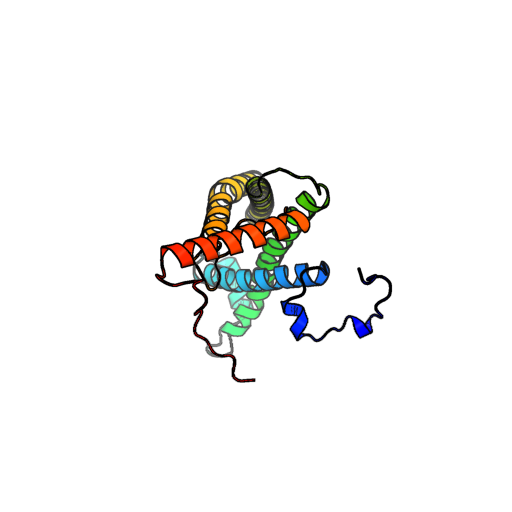M 1662 N N . PRO A 1 206 ? 17.500 -31.732 -30.879 1.00 71.81 206 PRO A N 1
ATOM 1663 C CA . PRO A 1 206 ? 18.142 -32.191 -32.105 1.00 71.81 206 PRO A CA 1
ATOM 1664 C C . PRO A 1 206 ? 17.139 -32.113 -33.269 1.00 71.81 206 PRO A C 1
ATOM 1666 O O . PRO A 1 206 ? 15.981 -32.491 -33.113 1.00 71.81 206 PRO A O 1
ATOM 1669 N N . ALA A 1 207 ? 17.594 -31.590 -34.411 1.00 71.88 207 ALA A N 1
ATOM 1670 C CA . ALA A 1 207 ? 16.812 -31.281 -35.618 1.00 71.88 207 ALA A CA 1
ATOM 1671 C C . ALA A 1 207 ? 15.891 -30.041 -35.584 1.00 71.88 207 ALA A C 1
ATOM 1673 O O . ALA A 1 207 ? 15.216 -29.763 -36.576 1.00 71.88 207 ALA A O 1
ATOM 1674 N N . TYR A 1 208 ? 15.890 -29.236 -34.516 1.00 61.97 208 TYR A N 1
ATOM 1675 C CA . TYR A 1 208 ? 15.172 -27.957 -34.521 1.00 61.97 208 TYR A CA 1
ATOM 1676 C C . TYR A 1 208 ? 15.796 -26.972 -35.523 1.00 61.97 208 TYR A C 1
ATOM 1678 O O . TYR A 1 208 ? 16.980 -26.658 -35.432 1.00 61.97 208 TYR A O 1
ATOM 1686 N N . GLY A 1 209 ? 14.998 -26.483 -36.478 1.00 63.28 209 GLY A N 1
ATOM 1687 C CA . GLY A 1 209 ? 15.449 -25.552 -37.522 1.00 63.28 209 GLY A CA 1
ATOM 1688 C C . GLY A 1 209 ? 16.024 -26.207 -38.784 1.00 63.28 209 GLY A C 1
ATOM 1689 O O . GLY A 1 209 ? 16.411 -25.491 -39.705 1.00 63.28 209 GLY A O 1
ATOM 1690 N N . LEU A 1 210 ? 16.056 -27.542 -38.871 1.00 67.25 210 LEU A N 1
ATOM 1691 C CA . LEU A 1 210 ? 16.356 -28.224 -40.130 1.00 67.25 210 LEU A CA 1
ATOM 1692 C C . LEU A 1 210 ? 15.106 -28.204 -41.018 1.00 67.25 210 LEU A C 1
ATOM 1694 O O . LEU A 1 210 ? 14.078 -28.778 -40.665 1.00 67.25 210 LEU A O 1
ATOM 1698 N N . ALA A 1 211 ? 15.192 -27.529 -42.164 1.00 59.31 211 ALA A N 1
ATOM 1699 C CA . ALA A 1 211 ? 14.197 -27.663 -43.218 1.00 59.31 211 ALA A CA 1
ATOM 1700 C C . ALA A 1 211 ? 14.353 -29.049 -43.850 1.00 59.31 211 ALA A C 1
ATOM 1702 O O . ALA A 1 211 ? 15.448 -29.418 -44.285 1.00 59.31 211 ALA A O 1
ATOM 1703 N N . ASP A 1 212 ? 13.270 -29.818 -43.889 1.00 56.47 212 ASP A N 1
ATOM 1704 C CA . ASP A 1 212 ? 13.260 -31.078 -44.614 1.00 56.47 212 ASP A CA 1
ATOM 1705 C C . ASP A 1 212 ? 13.349 -30.773 -46.114 1.00 56.47 212 ASP A C 1
ATOM 1707 O O . ASP A 1 212 ? 12.391 -30.332 -46.748 1.00 56.47 212 ASP A O 1
ATOM 1711 N N . VAL A 1 213 ? 14.535 -30.989 -46.686 1.00 61.44 213 VAL A N 1
ATOM 1712 C CA . VAL A 1 213 ? 14.822 -30.756 -48.110 1.00 61.44 213 VAL A CA 1
ATOM 1713 C C . VAL A 1 213 ? 13.944 -31.645 -49.007 1.00 61.44 213 VAL A C 1
ATOM 1715 O O . VAL A 1 213 ? 13.827 -31.394 -50.205 1.00 61.44 213 VAL A O 1
ATOM 1718 N N . THR A 1 214 ? 13.298 -32.674 -48.443 1.00 59.28 214 THR A N 1
ATOM 1719 C CA . THR A 1 214 ? 12.388 -33.577 -49.157 1.00 59.28 214 THR A CA 1
ATOM 1720 C C . THR A 1 214 ? 10.902 -33.262 -48.990 1.00 59.28 214 THR A C 1
ATOM 1722 O O . THR A 1 214 ? 10.076 -33.962 -49.584 1.00 59.28 214 THR A O 1
ATOM 1725 N N . GLN A 1 215 ? 10.533 -32.194 -48.273 1.00 53.94 215 GLN A N 1
ATOM 1726 C CA . GLN A 1 215 ? 9.137 -31.785 -48.131 1.00 53.94 215 GLN A CA 1
ATOM 1727 C C . GLN A 1 215 ? 8.591 -31.280 -49.477 1.00 53.94 215 GLN A C 1
ATOM 1729 O O . GLN A 1 215 ? 8.766 -30.125 -49.867 1.00 53.94 215 GLN A O 1
ATOM 1734 N N . LYS A 1 216 ? 7.932 -32.171 -50.224 1.00 52.84 216 LYS A N 1
ATOM 1735 C CA . LYS A 1 216 ? 7.170 -31.802 -51.418 1.00 52.84 216 LYS A CA 1
ATOM 1736 C C . LYS A 1 216 ? 5.992 -30.945 -50.968 1.00 52.84 216 LYS A C 1
ATOM 1738 O O . LYS A 1 216 ? 5.087 -31.442 -50.306 1.00 52.84 216 LYS A O 1
ATOM 1743 N N . TYR A 1 217 ? 6.012 -29.665 -51.320 1.00 57.22 217 TYR A N 1
ATOM 1744 C CA . TYR A 1 217 ? 4.824 -28.827 -51.242 1.00 57.22 217 TYR A CA 1
ATOM 1745 C C . TYR A 1 217 ? 3.793 -29.397 -52.221 1.00 57.22 217 TYR A C 1
ATOM 1747 O O . TYR A 1 217 ? 3.958 -29.275 -53.435 1.00 57.22 217 TYR A O 1
ATOM 1755 N N . GLU A 1 218 ? 2.770 -30.073 -51.704 1.00 52.91 218 GLU A N 1
ATOM 1756 C CA . GLU A 1 218 ? 1.552 -30.314 -52.472 1.00 52.91 218 GLU A CA 1
ATOM 1757 C C . GLU A 1 218 ? 0.856 -28.954 -52.619 1.00 52.91 218 GLU A C 1
ATOM 1759 O O . GLU A 1 218 ? 0.367 -28.390 -51.639 1.00 52.91 218 GLU A O 1
ATOM 1764 N N . MET A 1 219 ? 0.954 -28.382 -53.824 1.00 45.81 219 MET A N 1
ATOM 1765 C CA . MET A 1 219 ? 0.156 -27.233 -54.264 1.00 45.81 219 MET A CA 1
ATOM 1766 C C . MET A 1 219 ? -1.260 -27.673 -54.616 1.00 45.81 219 MET A C 1
ATOM 1768 O O . MET A 1 219 ? -1.392 -28.749 -55.243 1.00 45.81 219 MET A O 1
#

Secondary structure (DSSP, 8-state):
---TTS--TTTT---GGGGTT--S-HHHHHHHHHHHHHHHHHHHHHHHHHHS---HHHHHHHHHHH-S-TTSSHHHHHHHHHHHHHHHHHHHHHHHHHHHHHHHHHT-TT--S-HHHHHHHHHHHHHHHHHHHHHSSHHHHHHHHHIIIIIIHHHHHHHHHHHTSTTSSSS---TTSSSS--HHHHHHHHHHHHHHHHHHHHHHSTTTT---TT-----

Radius of gyration: 25.22 Å; chains: 1; bounding box: 51×49×80 Å

Organism: NCBI:txid182087